Protein AF-A0A519K2P8-F1 (afdb_monomer_lite)

Secondary structure (DSSP, 8-state):
-----------------PPPP----------PPP-------PPPP---BTTB---S----GGGS------S-------TT-----SS---SS---S--EEEEEE-SS-HHHHHHHHHHSS---SEEE-SSSSS--EE-S-TTSPPS-S-S-EETTEE-GGGTEEEEEE----EEE-TTS-EEEPPPPHHHHHHHHHHHHHHHHHTT--GGGEEE--

Radius of gyration: 27.42 Å; chains: 1; bounding box: 59×67×71 Å

Sequence (216 aa):
MRNSLYLTTLGILIISCGPQQKSVKSKTTSVSPVPKTVVQVKKPEIKQADGEYYKVNIADIAKNDNTVSYGSIVSANPAGFKVVKTYFPSIGQNFRQRYVILHYTVLDDEKSISTLTQQSVSAHYLVNTLSDKEIYQLVDENKRSYHAGVSNWRKDQNLNDTSIGIEIVNMGYTVDSTGYRVFTPYPEDQIKKVAALVKDLVTRYNIQPT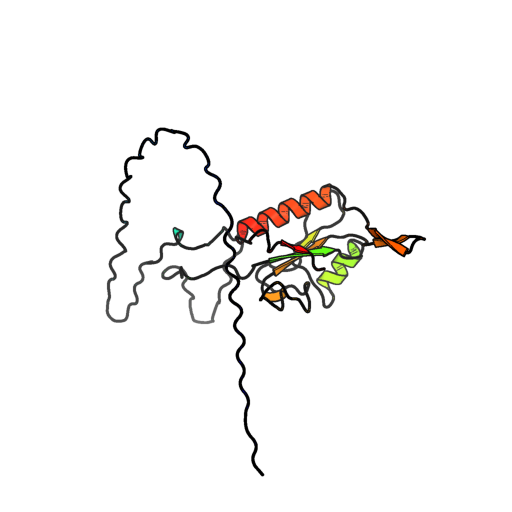NVLAHS

Foldseek 3Di:
DDDDDDDDDDDDDDDDDDDDDDDDDDDDDDDDDDDDPDPPPPQDDADDDPPDGGQAARDDCVLAPAFDDPDDPDDDDDPPDDDDDRHYDDSPDADLAQAEEEAEQLDAPVCSVCPQQPHDFHAQWEQHQDLDLDIDGRDDPCDFGHHLPFDDDDPDTPCSRHHHYYYYYANAFDADPVRDTDGDDRDPSSVVSVVVVVVCVCNRRVHDPVRHYYSD

Structure (mmCIF, N/CA/C/O backbone):
data_AF-A0A519K2P8-F1
#
_entry.id   AF-A0A519K2P8-F1
#
loop_
_atom_site.group_PDB
_atom_site.id
_atom_site.type_symbol
_atom_site.label_atom_id
_atom_site.label_alt_id
_atom_site.label_comp_id
_atom_site.label_asym_id
_atom_site.label_entity_id
_atom_site.label_seq_id
_atom_site.pdbx_PDB_ins_code
_atom_site.Cartn_x
_atom_site.Cartn_y
_atom_site.Cartn_z
_atom_site.occupancy
_atom_site.B_iso_or_equiv
_atom_site.auth_seq_id
_atom_site.auth_comp_id
_atom_site.auth_asym_id
_atom_site.auth_atom_id
_atom_site.pdbx_PDB_model_num
ATOM 1 N N . MET A 1 1 ? -35.830 -49.298 -13.360 1.00 41.72 1 MET A N 1
ATOM 2 C CA . MET A 1 1 ? -35.108 -50.553 -13.057 1.00 41.72 1 MET A CA 1
ATOM 3 C C . MET A 1 1 ? -33.969 -50.213 -12.103 1.00 41.72 1 MET A C 1
ATOM 5 O O . MET A 1 1 ? -33.282 -49.231 -12.339 1.00 41.72 1 MET A O 1
ATOM 9 N N . ARG A 1 2 ? -33.883 -50.935 -10.978 1.00 47.53 2 ARG A N 1
ATOM 10 C CA . ARG A 1 2 ? -32.884 -50.793 -9.898 1.00 47.53 2 ARG A CA 1
ATOM 11 C C . ARG A 1 2 ? -31.471 -51.130 -10.389 1.00 47.53 2 ARG A C 1
ATOM 13 O O . ARG A 1 2 ? -31.347 -52.034 -11.206 1.00 47.53 2 ARG A O 1
ATOM 20 N N . ASN A 1 3 ? -30.457 -50.469 -9.821 1.00 40.00 3 ASN A N 1
ATOM 21 C CA . ASN A 1 3 ? -29.259 -51.073 -9.195 1.00 40.00 3 ASN A CA 1
ATOM 22 C C . ASN A 1 3 ? -28.335 -49.938 -8.708 1.00 40.00 3 ASN A C 1
ATOM 24 O O . ASN A 1 3 ? -27.921 -49.105 -9.501 1.00 40.00 3 ASN A O 1
ATOM 28 N N . SER A 1 4 ? -28.259 -49.676 -7.401 1.00 47.03 4 SER A N 1
ATOM 29 C CA . SER A 1 4 ? -27.445 -50.324 -6.347 1.00 47.03 4 SER A CA 1
ATOM 30 C C . SER A 1 4 ? -26.021 -49.770 -6.238 1.00 47.03 4 SER A C 1
ATOM 32 O O . SER A 1 4 ? -25.226 -49.855 -7.166 1.00 47.03 4 SER A O 1
ATOM 34 N N . LEU A 1 5 ? -25.751 -49.218 -5.050 1.00 43.53 5 LEU A N 1
ATOM 35 C CA . LEU A 1 5 ? -24.484 -48.687 -4.557 1.00 43.53 5 LEU A CA 1
ATOM 36 C C . LEU A 1 5 ? -23.372 -49.744 -4.502 1.00 43.53 5 LEU A C 1
ATOM 38 O O . LEU A 1 5 ? -23.643 -50.895 -4.168 1.00 43.53 5 LEU A O 1
ATOM 42 N N . TYR A 1 6 ? -22.123 -49.288 -4.626 1.00 42.03 6 TYR A N 1
ATOM 43 C CA . TYR A 1 6 ? -20.988 -49.869 -3.907 1.00 42.03 6 TYR A CA 1
ATOM 44 C C . TYR A 1 6 ? -20.162 -48.755 -3.248 1.00 42.03 6 TYR A C 1
ATOM 46 O O . TYR A 1 6 ? -19.556 -47.926 -3.922 1.00 42.03 6 TYR A O 1
ATOM 54 N N . LEU A 1 7 ? -20.167 -48.746 -1.911 1.00 45.47 7 LEU A N 1
ATOM 55 C CA . LEU A 1 7 ? -19.119 -48.143 -1.091 1.00 45.47 7 LEU A CA 1
ATOM 56 C C . LEU A 1 7 ? -17.922 -49.098 -1.067 1.00 45.47 7 LEU A C 1
ATOM 58 O O . LEU A 1 7 ? -18.093 -50.269 -0.736 1.00 45.47 7 LEU A O 1
ATOM 62 N N . THR A 1 8 ? -16.714 -48.575 -1.266 1.00 50.34 8 THR A N 1
ATOM 63 C CA . THR A 1 8 ? -15.493 -49.182 -0.720 1.00 50.34 8 THR A CA 1
ATOM 64 C C . THR A 1 8 ? -14.589 -48.085 -0.174 1.00 50.34 8 THR A C 1
ATOM 66 O O . THR A 1 8 ? -13.935 -47.356 -0.915 1.00 50.34 8 THR A O 1
ATOM 69 N N . THR A 1 9 ? -14.581 -47.960 1.149 1.00 46.25 9 THR A N 1
ATOM 70 C CA . THR A 1 9 ? -13.590 -47.229 1.937 1.00 46.25 9 THR A CA 1
ATOM 71 C C . THR A 1 9 ? -12.269 -47.996 1.924 1.00 46.25 9 THR A C 1
ATOM 73 O O . THR A 1 9 ? -12.248 -49.155 2.336 1.00 46.25 9 THR A O 1
ATOM 76 N N . LEU A 1 10 ? -11.168 -47.362 1.518 1.00 41.16 10 LEU A N 1
ATOM 77 C CA . LEU A 1 10 ? -9.822 -47.905 1.712 1.00 41.16 10 LEU A CA 1
ATOM 78 C C . LEU A 1 10 ? -9.021 -46.931 2.581 1.00 41.16 10 LEU A C 1
ATOM 80 O O . LEU A 1 10 ? -8.508 -45.922 2.107 1.00 41.16 10 LEU A O 1
ATOM 84 N N . GLY A 1 11 ? -8.981 -47.215 3.883 1.00 39.53 11 GLY A N 1
ATOM 85 C CA . GLY A 1 11 ? -8.085 -46.554 4.823 1.00 39.53 11 GLY A CA 1
ATOM 86 C C . GLY A 1 11 ? -6.699 -47.184 4.743 1.00 39.53 11 GLY A C 1
ATOM 87 O O . GLY A 1 11 ? -6.569 -48.400 4.861 1.00 39.53 11 GLY A O 1
ATOM 88 N N . ILE A 1 12 ? -5.668 -46.362 4.564 1.00 52.06 12 ILE A N 1
ATOM 89 C CA . ILE A 1 12 ? -4.271 -46.778 4.701 1.00 52.06 12 ILE A CA 1
ATOM 90 C C . ILE A 1 12 ? -3.685 -45.996 5.878 1.00 52.06 12 ILE A C 1
ATOM 92 O O . ILE A 1 12 ? -3.408 -44.802 5.779 1.00 52.06 12 ILE A O 1
ATOM 96 N N . LEU A 1 13 ? -3.537 -46.684 7.012 1.00 42.00 13 LEU A N 1
ATOM 97 C CA . LEU A 1 13 ? -2.695 -46.261 8.129 1.00 42.00 13 LEU A CA 1
ATOM 98 C C . LEU A 1 13 ? -1.244 -46.596 7.768 1.00 42.00 13 LEU A C 1
ATOM 100 O O . LEU A 1 13 ? -0.919 -47.766 7.580 1.00 42.00 13 LEU A O 1
ATOM 104 N N . ILE A 1 14 ? -0.366 -45.595 7.718 1.00 50.56 14 ILE A N 1
ATOM 105 C CA . ILE A 1 14 ? 1.082 -45.816 7.645 1.00 50.56 14 ILE A CA 1
ATOM 106 C C . ILE A 1 14 ? 1.660 -45.472 9.017 1.00 50.56 14 ILE A C 1
ATOM 108 O O . ILE A 1 14 ? 1.800 -44.306 9.381 1.00 50.56 14 ILE A O 1
ATOM 112 N N . ILE A 1 15 ? 1.954 -46.511 9.797 1.00 45.44 15 ILE A N 1
ATOM 113 C CA . ILE A 1 15 ? 2.700 -46.424 11.053 1.00 45.44 15 ILE A CA 1
ATOM 114 C C . ILE A 1 15 ? 4.183 -46.487 10.682 1.00 45.44 15 ILE A C 1
ATOM 116 O O . ILE A 1 15 ? 4.668 -47.528 10.247 1.00 45.44 15 ILE A O 1
ATOM 120 N N . SER A 1 16 ? 4.900 -45.375 10.841 1.00 46.00 16 SER A N 1
ATOM 121 C CA . SER A 1 16 ? 6.357 -45.328 10.688 1.00 46.00 16 SER A CA 1
ATOM 122 C C . SER A 1 16 ? 7.012 -45.184 12.060 1.00 46.00 16 SER A C 1
ATOM 124 O O . SER A 1 16 ? 7.038 -44.098 12.639 1.00 46.00 16 SER A O 1
ATOM 126 N N . CYS A 1 17 ? 7.548 -46.291 12.577 1.00 40.38 17 CYS A N 1
ATOM 127 C CA . CYS A 1 17 ? 8.439 -46.318 13.734 1.00 40.38 17 CYS A CA 1
ATOM 128 C C . CYS A 1 17 ? 9.876 -45.996 13.290 1.00 40.38 17 CYS A C 1
ATOM 130 O O . CYS A 1 17 ? 10.486 -46.774 12.562 1.00 40.38 17 CYS A O 1
ATOM 132 N N . GLY A 1 18 ? 10.423 -44.867 13.748 1.00 43.41 18 GLY A N 1
ATOM 133 C CA . GLY A 1 18 ? 11.849 -44.537 13.647 1.00 43.41 18 GLY A CA 1
ATOM 134 C C . GLY A 1 18 ? 12.568 -44.744 14.993 1.00 43.41 18 GLY A C 1
ATOM 135 O O . GLY A 1 18 ? 11.971 -44.472 16.037 1.00 43.41 18 GLY A O 1
ATOM 136 N N . PRO A 1 19 ? 13.825 -45.228 15.014 1.00 42.41 19 PRO A N 1
ATOM 137 C CA . PRO A 1 19 ? 14.552 -45.529 16.247 1.00 42.41 19 PRO A CA 1
ATOM 138 C C . PRO A 1 19 ? 15.027 -44.265 16.985 1.00 42.41 19 PRO A C 1
ATOM 140 O O . PRO A 1 19 ? 15.622 -43.361 16.401 1.00 42.41 19 PRO A O 1
ATOM 143 N N . GLN A 1 20 ? 14.797 -44.229 18.302 1.00 41.97 20 GLN A N 1
ATOM 144 C CA . GLN A 1 20 ? 15.249 -43.170 19.209 1.00 41.97 20 GLN A CA 1
ATOM 145 C C . GLN A 1 20 ? 16.758 -43.278 19.484 1.00 41.97 20 GLN A C 1
ATOM 147 O O . GLN A 1 20 ? 17.219 -44.236 20.107 1.00 41.97 20 GLN A O 1
ATOM 152 N N . GLN A 1 21 ? 17.530 -42.263 19.089 1.00 40.38 21 GLN A N 1
ATOM 153 C CA . GLN A 1 21 ? 18.898 -42.076 19.573 1.00 40.38 21 GLN A CA 1
ATOM 154 C C . GLN A 1 21 ? 18.883 -41.446 20.973 1.00 40.38 21 GLN A C 1
ATOM 156 O O . GLN A 1 21 ? 18.273 -40.404 21.210 1.00 40.38 21 GLN A O 1
ATOM 161 N N . LYS A 1 22 ? 19.576 -42.098 21.912 1.00 34.22 22 LYS A N 1
ATOM 162 C CA . LYS A 1 22 ? 19.850 -41.589 23.260 1.00 34.22 22 LYS A CA 1
ATOM 163 C C . LYS A 1 22 ? 20.828 -40.415 23.173 1.00 34.22 22 LYS A C 1
ATOM 165 O O . LYS A 1 22 ? 21.995 -40.624 22.856 1.00 34.22 22 LYS A O 1
ATOM 170 N N . SER A 1 23 ? 20.386 -39.211 23.529 1.00 32.84 23 SER A N 1
ATOM 171 C CA . SER A 1 23 ? 21.276 -38.084 23.820 1.00 32.84 23 SER A CA 1
ATOM 172 C C . SER A 1 23 ? 21.470 -37.920 25.330 1.00 32.84 23 SER A C 1
ATOM 174 O O . SER A 1 23 ? 20.525 -37.944 26.120 1.00 32.84 23 SER A O 1
ATOM 176 N N . VAL A 1 24 ? 22.736 -37.781 25.704 1.00 32.59 24 VAL A N 1
ATOM 177 C CA . VAL A 1 24 ? 23.311 -37.700 27.049 1.00 32.59 24 VAL A CA 1
ATOM 178 C C . VAL A 1 24 ? 22.718 -36.548 27.877 1.00 32.59 24 VAL A C 1
ATOM 180 O O . VAL A 1 24 ? 22.591 -35.423 27.399 1.00 32.59 24 VAL A O 1
ATOM 183 N N . LYS A 1 25 ? 22.388 -36.821 29.149 1.00 30.14 25 LYS A N 1
ATOM 184 C CA . LYS A 1 25 ? 21.972 -35.811 30.136 1.00 30.14 25 LYS A CA 1
ATOM 185 C C . LYS A 1 25 ? 23.171 -34.952 30.556 1.00 30.14 25 LYS A C 1
ATOM 187 O O . LYS A 1 25 ? 24.030 -35.416 31.301 1.00 30.14 25 LYS A O 1
ATOM 192 N N . SER A 1 26 ? 23.178 -33.691 30.138 1.00 31.77 26 SER A N 1
ATOM 193 C CA . SER A 1 26 ? 23.951 -32.621 30.774 1.00 31.77 26 SER A CA 1
ATOM 194 C C . SER A 1 26 ? 23.262 -32.223 32.088 1.00 31.77 26 SER A C 1
ATOM 196 O O . SER A 1 26 ? 22.086 -31.856 32.091 1.00 31.77 26 SER A O 1
ATOM 198 N N . LYS A 1 27 ? 23.969 -32.338 33.220 1.00 33.25 27 LYS A N 1
ATOM 199 C CA . LYS A 1 27 ? 23.549 -31.755 34.501 1.00 33.25 27 LYS A CA 1
ATOM 200 C C . LYS A 1 27 ? 23.842 -30.257 34.452 1.00 33.25 27 LYS A C 1
ATOM 202 O O . LYS A 1 27 ? 24.991 -29.853 34.593 1.00 33.25 27 LYS A O 1
ATOM 207 N N . THR A 1 28 ? 22.802 -29.445 34.318 1.00 28.09 28 THR A N 1
ATOM 208 C CA . THR A 1 28 ? 22.863 -28.015 34.633 1.00 28.09 28 THR A CA 1
ATOM 209 C C . THR A 1 28 ? 21.942 -27.762 35.817 1.00 28.09 28 THR A C 1
ATOM 211 O O . THR A 1 28 ? 20.756 -28.079 35.783 1.00 28.09 28 THR A O 1
ATOM 214 N N . THR A 1 29 ? 22.524 -27.263 36.900 1.00 29.20 29 THR A N 1
ATOM 215 C CA . THR A 1 29 ? 21.868 -26.954 38.168 1.00 29.20 29 THR A CA 1
ATOM 216 C C . THR A 1 29 ? 20.820 -25.861 37.948 1.00 29.20 29 THR A C 1
ATOM 218 O O . THR A 1 29 ? 21.164 -24.711 37.689 1.00 29.20 29 THR A O 1
ATOM 221 N N . SER A 1 30 ? 19.535 -26.211 38.021 1.00 29.88 30 SER A N 1
ATOM 222 C CA . SER A 1 30 ? 18.434 -25.250 37.975 1.00 29.88 30 SER A CA 1
ATOM 223 C C . SER A 1 30 ? 18.267 -24.593 39.345 1.00 29.88 30 SER A C 1
ATOM 225 O O . SER A 1 30 ? 17.810 -25.235 40.291 1.00 29.88 30 SER A O 1
ATOM 227 N N . VAL A 1 31 ? 18.624 -23.316 39.458 1.00 38.16 31 VAL A N 1
ATOM 228 C CA . VAL A 1 31 ? 18.192 -22.471 40.577 1.00 38.16 31 VAL A CA 1
ATOM 229 C C . VAL A 1 31 ? 16.758 -22.030 40.280 1.00 38.16 31 VAL A C 1
ATOM 231 O O . VAL A 1 31 ? 16.512 -21.331 39.299 1.00 38.16 31 VAL A O 1
ATOM 234 N N . SER A 1 32 ? 15.804 -22.480 41.094 1.00 36.12 32 SER A N 1
ATOM 235 C CA . SER A 1 32 ? 14.393 -22.092 40.989 1.00 36.12 32 SER A CA 1
ATOM 236 C C . SER A 1 32 ? 14.216 -20.585 41.231 1.00 36.12 32 SER A C 1
ATOM 238 O O . SER A 1 32 ? 14.691 -20.091 42.257 1.00 36.12 32 SER A O 1
ATOM 240 N N . PRO A 1 33 ? 13.504 -19.836 40.369 1.00 43.91 33 PRO A N 1
ATOM 241 C CA . PRO A 1 33 ? 13.121 -18.465 40.679 1.00 43.91 33 PRO A CA 1
ATOM 242 C C . PRO A 1 33 ? 12.020 -18.451 41.745 1.00 43.91 33 PRO A C 1
ATOM 244 O O . PRO A 1 33 ? 11.020 -19.160 41.633 1.00 43.91 33 PRO A O 1
ATOM 247 N N . VAL A 1 34 ? 12.194 -17.612 42.765 1.00 42.16 34 VAL A N 1
ATOM 248 C CA . VAL A 1 34 ? 11.167 -17.290 43.765 1.00 42.16 34 VAL A CA 1
ATOM 249 C C . VAL A 1 34 ? 9.911 -16.751 43.054 1.00 42.16 34 VAL A C 1
ATOM 251 O O . VAL A 1 34 ? 10.045 -15.852 42.216 1.00 42.16 34 VAL A O 1
ATOM 254 N N . PRO A 1 35 ? 8.692 -17.238 43.363 1.00 42.12 35 PRO A N 1
ATOM 255 C CA . PRO A 1 35 ? 7.469 -16.701 42.778 1.00 42.12 35 PRO A CA 1
ATOM 256 C C . PRO A 1 35 ? 7.285 -15.236 43.188 1.00 42.12 35 PRO A C 1
ATOM 258 O O . PRO A 1 35 ? 7.086 -14.931 44.363 1.00 42.12 35 PRO A O 1
ATOM 261 N N . LYS A 1 36 ? 7.331 -14.312 42.222 1.00 40.47 36 LYS A N 1
ATOM 262 C CA . LYS A 1 36 ? 6.849 -12.944 42.437 1.00 40.47 36 LYS A CA 1
ATOM 263 C C . LYS A 1 36 ? 5.331 -12.999 42.567 1.00 40.47 36 LYS A C 1
ATOM 265 O O . LYS A 1 36 ? 4.647 -13.435 41.643 1.00 40.47 36 LYS A O 1
ATOM 270 N N . THR A 1 37 ? 4.817 -12.555 43.707 1.00 35.94 37 THR A N 1
ATOM 271 C CA . THR A 1 37 ? 3.386 -12.390 43.960 1.00 35.94 37 THR A CA 1
ATOM 272 C C . THR A 1 37 ? 2.792 -11.485 42.884 1.00 35.94 37 THR A C 1
ATOM 274 O O . THR A 1 37 ? 3.070 -10.287 42.840 1.00 35.94 37 THR A O 1
ATOM 277 N N . VAL A 1 38 ? 1.995 -12.059 41.983 1.00 44.22 38 VAL A N 1
ATOM 278 C CA . VAL A 1 38 ? 1.184 -11.291 41.039 1.00 44.22 38 VAL A CA 1
ATOM 279 C C . VAL A 1 38 ? 0.117 -10.590 41.869 1.00 44.22 38 VAL A C 1
ATOM 281 O O . VAL A 1 38 ? -0.809 -11.231 42.364 1.00 44.22 38 VAL A O 1
ATOM 284 N N . VAL A 1 39 ? 0.266 -9.281 42.069 1.00 45.75 39 VAL A N 1
ATOM 285 C CA . VAL A 1 39 ? -0.789 -8.454 42.656 1.00 45.75 39 VAL A CA 1
ATOM 286 C C . VAL A 1 39 ? -1.986 -8.547 41.715 1.00 45.75 39 VAL A C 1
ATOM 288 O O . VAL A 1 39 ? -1.964 -8.004 40.611 1.00 45.75 39 VAL A O 1
ATOM 291 N N . GLN A 1 40 ? -3.016 -9.289 42.122 1.00 44.44 40 GLN A N 1
ATOM 292 C CA . GLN A 1 40 ? -4.287 -9.308 41.414 1.00 44.44 40 GLN A CA 1
ATOM 293 C C . GLN A 1 40 ? -4.885 -7.903 41.497 1.00 44.44 40 GLN A C 1
ATOM 295 O O . GLN A 1 40 ? -5.413 -7.498 42.531 1.00 44.44 40 GLN A O 1
ATOM 300 N N . VAL A 1 41 ? -4.779 -7.142 40.408 1.00 55.66 41 VAL A N 1
ATOM 301 C CA . VAL A 1 41 ? -5.479 -5.865 40.270 1.00 55.66 41 VAL A CA 1
ATOM 302 C C . VAL A 1 41 ? -6.975 -6.171 40.315 1.00 55.66 41 VAL A C 1
ATOM 304 O O . VAL A 1 41 ? -7.525 -6.792 39.404 1.00 55.66 41 VAL A O 1
ATOM 307 N N . LYS A 1 42 ? -7.623 -5.797 41.421 1.00 56.56 42 LYS A N 1
ATOM 308 C CA . LYS A 1 42 ? -9.054 -6.015 41.641 1.00 56.56 42 LYS A CA 1
ATOM 309 C C . LYS A 1 42 ? -9.830 -5.277 40.546 1.00 56.56 42 LYS A C 1
ATOM 311 O O . LYS A 1 42 ? -9.702 -4.061 40.410 1.00 56.56 42 LYS A O 1
ATOM 316 N N . LYS A 1 43 ? -10.612 -6.020 39.755 1.00 54.41 43 LYS A N 1
ATOM 317 C CA . LYS A 1 43 ? -11.489 -5.467 38.711 1.00 54.41 43 LYS A CA 1
ATOM 318 C C . LYS A 1 43 ? -12.399 -4.391 39.337 1.00 54.41 43 LYS A C 1
ATOM 320 O O . LYS A 1 43 ? -12.927 -4.656 40.421 1.00 54.41 43 LYS A O 1
ATOM 325 N N . PRO A 1 44 ? -12.580 -3.212 38.706 1.00 60.47 44 PRO A N 1
ATOM 326 C CA . PRO A 1 44 ? -13.410 -2.148 39.263 1.00 60.47 44 PRO A CA 1
ATOM 327 C C . PRO A 1 44 ? -14.814 -2.655 39.589 1.00 60.47 44 PRO A C 1
ATOM 329 O O . PRO A 1 44 ? -15.403 -3.408 38.811 1.00 60.47 44 PRO A O 1
ATOM 332 N N . GLU A 1 45 ? -15.333 -2.252 40.746 1.00 62.22 45 GLU A N 1
ATOM 333 C CA . GLU A 1 45 ? -16.666 -2.640 41.188 1.00 62.22 45 GLU A CA 1
ATOM 334 C C . GLU A 1 45 ? -17.733 -1.983 40.307 1.00 62.22 45 GLU A C 1
ATOM 336 O O . GLU A 1 45 ? -17.701 -0.790 39.999 1.00 62.22 45 GLU A O 1
ATOM 341 N N . ILE A 1 46 ? -18.662 -2.814 39.862 1.00 58.12 46 ILE A N 1
ATOM 342 C CA . ILE A 1 46 ? -19.649 -2.522 38.838 1.00 58.12 46 ILE A CA 1
ATOM 343 C C . ILE A 1 46 ? -20.900 -1.956 39.539 1.00 58.12 46 ILE A C 1
ATOM 345 O O . ILE A 1 46 ? -21.692 -2.709 40.096 1.00 58.12 46 ILE A O 1
ATOM 349 N N . LYS A 1 47 ? -21.068 -0.624 39.566 1.00 59.50 47 LYS A N 1
ATOM 350 C CA . LYS A 1 47 ? -22.248 0.028 40.172 1.00 59.50 47 LYS A CA 1
ATOM 351 C C . LYS A 1 47 ? -23.392 0.123 39.159 1.00 59.50 47 LYS A C 1
ATOM 353 O O . LYS A 1 47 ? -23.315 0.936 38.244 1.00 59.50 47 LYS A O 1
ATOM 358 N N . GLN A 1 48 ? -24.425 -0.707 39.311 1.00 53.81 48 GLN A N 1
ATOM 359 C CA . GLN A 1 48 ? -25.687 -0.557 38.576 1.00 53.81 48 GLN A CA 1
ATOM 360 C C . GLN A 1 48 ? -26.506 0.541 39.257 1.00 53.81 48 GLN A C 1
ATOM 362 O O . GLN A 1 48 ? -26.839 0.405 40.430 1.00 53.81 48 GLN A O 1
ATOM 367 N N . ALA A 1 49 ? -26.807 1.623 38.549 1.00 54.03 49 ALA A N 1
ATOM 368 C CA . ALA A 1 49 ? -27.828 2.584 38.954 1.00 54.03 49 ALA A CA 1
ATOM 369 C C . ALA A 1 49 ? -28.822 2.716 37.798 1.00 54.03 49 ALA A C 1
ATOM 371 O O . ALA A 1 49 ? -28.421 2.618 36.640 1.00 54.03 49 ALA A O 1
ATOM 372 N N . ASP A 1 50 ? -30.103 2.867 38.117 1.00 52.03 50 ASP A N 1
ATOM 373 C CA . ASP A 1 50 ? -31.251 2.775 37.208 1.00 52.03 50 ASP A CA 1
ATOM 374 C C . ASP A 1 50 ? -31.015 3.413 35.826 1.00 52.03 50 ASP A C 1
ATOM 376 O O . ASP A 1 50 ? -30.962 4.631 35.673 1.00 52.03 50 ASP A O 1
ATOM 380 N N . GLY A 1 51 ? -30.846 2.573 34.799 1.00 54.97 51 GLY A N 1
ATOM 381 C CA . GLY A 1 51 ? -30.654 3.007 33.408 1.00 54.97 51 GLY A CA 1
ATOM 382 C C . GLY A 1 51 ? -29.266 3.570 33.063 1.00 54.97 51 GLY A C 1
ATOM 383 O O . GLY A 1 51 ? -28.991 3.823 31.888 1.00 54.97 51 GLY A O 1
ATOM 384 N N . GLU A 1 52 ? -28.362 3.719 34.033 1.00 56.31 52 GLU A N 1
ATOM 385 C CA . GLU A 1 52 ? -26.966 4.084 33.802 1.00 56.31 52 GLU A CA 1
ATOM 386 C C . GLU A 1 52 ? -26.113 2.825 33.575 1.00 56.31 52 GLU A C 1
ATOM 388 O O . GLU A 1 52 ? -25.768 2.088 34.500 1.00 56.31 52 GLU A O 1
ATOM 393 N N . TYR A 1 53 ? -25.718 2.581 32.323 1.00 57.62 53 TYR A N 1
ATOM 394 C CA . TYR A 1 53 ? -24.625 1.653 32.025 1.00 57.62 53 TYR A CA 1
ATOM 395 C C . TYR A 1 53 ? -23.332 2.119 32.721 1.00 57.62 53 TYR A C 1
ATOM 397 O O . TYR A 1 53 ? -23.092 3.318 32.868 1.00 57.62 53 TYR A O 1
ATOM 405 N N . TYR A 1 54 ? -22.468 1.181 33.119 1.00 59.78 54 TYR A N 1
ATOM 406 C CA . TYR A 1 54 ? -21.260 1.468 33.904 1.00 59.78 54 TYR A CA 1
ATOM 407 C C . TYR A 1 54 ? -20.330 2.481 33.226 1.00 59.78 54 TYR A C 1
ATOM 409 O O . TYR A 1 54 ? -19.565 2.122 32.351 1.00 59.78 54 TYR A O 1
ATOM 417 N N . LYS A 1 55 ? -20.267 3.738 33.666 1.00 60.59 55 LYS A N 1
ATOM 418 C CA . LYS A 1 55 ? -19.311 4.723 33.103 1.00 60.59 55 LYS A CA 1
ATOM 419 C C . LYS A 1 55 ? -17.857 4.511 33.566 1.00 60.59 55 LYS A C 1
ATOM 421 O O . LYS A 1 55 ? -17.006 5.373 33.367 1.00 60.59 55 LYS A O 1
ATOM 426 N N . VAL A 1 56 ? -17.559 3.383 34.208 1.00 64.56 56 VAL A N 1
ATOM 427 C CA . VAL A 1 56 ? -16.204 3.012 34.628 1.00 64.56 56 VAL A CA 1
ATOM 428 C C . VAL A 1 56 ? -15.583 2.165 33.527 1.00 64.56 56 VAL A C 1
ATOM 430 O O . VAL A 1 56 ? -16.171 1.166 33.117 1.00 64.56 56 VAL A O 1
ATOM 433 N N . ASN A 1 57 ? -14.388 2.542 33.068 1.00 63.72 57 ASN A N 1
ATOM 434 C CA . ASN A 1 57 ? -13.654 1.718 32.120 1.00 63.72 57 ASN A CA 1
ATOM 435 C C . ASN A 1 57 ? -13.210 0.413 32.793 1.00 63.72 57 ASN A C 1
ATOM 437 O O . ASN A 1 57 ? -12.321 0.403 33.641 1.00 63.72 57 ASN A O 1
ATOM 441 N N . ILE A 1 58 ? -13.879 -0.682 32.434 1.00 68.31 58 ILE A N 1
ATOM 442 C CA . ILE A 1 58 ? -13.598 -2.034 32.935 1.00 68.31 58 ILE A CA 1
ATOM 443 C C . ILE A 1 58 ? -12.653 -2.822 32.019 1.00 68.31 58 ILE A C 1
ATOM 445 O O . ILE A 1 58 ? -12.349 -3.981 32.313 1.00 68.31 58 ILE A O 1
ATOM 449 N N . ALA A 1 59 ? -12.232 -2.231 30.900 1.00 65.38 59 ALA A N 1
ATOM 450 C CA . ALA A 1 59 ? -11.306 -2.837 29.962 1.00 65.38 59 ALA A CA 1
ATOM 451 C C . ALA A 1 59 ? -9.861 -2.516 30.356 1.00 65.38 59 ALA A C 1
ATOM 453 O O . ALA A 1 59 ? -9.512 -1.389 30.704 1.00 65.38 59 ALA A O 1
ATOM 454 N N . ASP A 1 60 ? -9.013 -3.533 30.275 1.00 68.25 60 ASP A N 1
ATOM 455 C CA . ASP A 1 60 ? -7.580 -3.403 30.493 1.00 68.25 60 ASP A CA 1
ATOM 456 C C . ASP A 1 60 ? -6.898 -3.190 29.140 1.00 68.25 60 ASP A C 1
ATOM 458 O O . ASP A 1 60 ? -6.753 -4.129 28.357 1.00 68.25 60 ASP A O 1
ATOM 462 N N . ILE A 1 61 ? -6.516 -1.946 28.845 1.00 62.03 61 ILE A N 1
ATOM 463 C CA . ILE A 1 61 ? -5.927 -1.591 27.548 1.00 62.03 61 ILE A CA 1
ATOM 464 C C . ILE A 1 61 ? -4.567 -2.258 27.317 1.00 62.03 61 ILE A C 1
ATOM 466 O O . ILE A 1 61 ? -4.192 -2.465 26.169 1.00 62.03 61 ILE A O 1
ATOM 470 N N . ALA A 1 62 ? -3.858 -2.652 28.381 1.00 62.97 62 ALA A N 1
ATOM 471 C CA . ALA A 1 62 ? -2.593 -3.374 28.267 1.00 62.97 62 ALA A CA 1
ATOM 472 C C . ALA A 1 62 ? -2.784 -4.826 27.798 1.00 62.97 62 ALA A C 1
ATOM 474 O O . ALA A 1 62 ? -1.827 -5.467 27.376 1.00 62.97 62 ALA A O 1
ATOM 475 N N . LYS A 1 63 ? -4.014 -5.352 27.868 1.00 65.94 63 LYS A N 1
ATOM 476 C CA . LYS A 1 63 ? -4.381 -6.662 27.306 1.00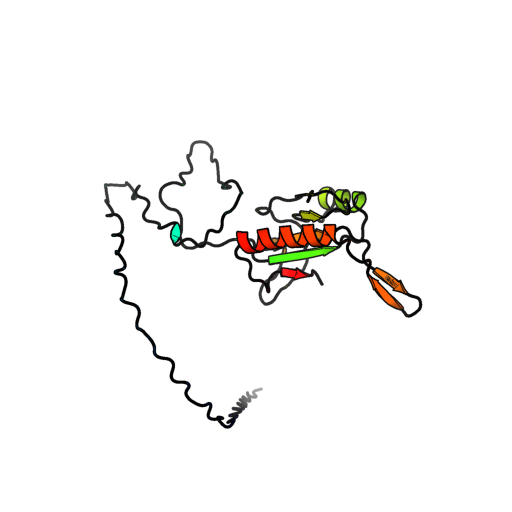 65.94 63 LYS A CA 1
ATOM 477 C C . LYS A 1 63 ? -4.857 -6.584 25.863 1.00 65.94 63 LYS A C 1
ATOM 479 O O . LYS A 1 63 ? -5.203 -7.610 25.285 1.00 65.94 63 LYS A O 1
ATOM 484 N N . ASN A 1 64 ? -4.939 -5.383 25.313 1.00 63.81 64 ASN A N 1
ATOM 485 C CA . ASN A 1 64 ? -5.283 -5.191 23.925 1.00 63.81 64 ASN A CA 1
ATOM 486 C C . ASN A 1 64 ? -4.032 -5.403 23.067 1.00 63.81 64 ASN A C 1
ATOM 488 O O . ASN A 1 64 ? -2.972 -4.885 23.418 1.00 63.81 64 ASN A O 1
ATOM 492 N N . ASP A 1 65 ? -4.145 -6.113 21.944 1.00 58.22 65 ASP A N 1
ATOM 493 C CA . ASP A 1 65 ? -3.050 -6.305 20.973 1.00 58.22 65 ASP A CA 1
ATOM 494 C C . ASP A 1 65 ? -2.831 -5.036 20.122 1.00 58.22 65 ASP A C 1
ATOM 496 O O . ASP A 1 65 ? -2.731 -5.057 18.897 1.00 58.22 65 ASP A O 1
ATOM 500 N N . ASN A 1 66 ? -2.842 -3.880 20.784 1.00 54.38 66 ASN A N 1
ATOM 501 C CA . ASN A 1 66 ? -2.710 -2.585 20.148 1.00 54.38 66 ASN A CA 1
ATOM 502 C C . ASN A 1 66 ? -1.236 -2.200 20.113 1.00 54.38 66 ASN A C 1
ATOM 504 O O . ASN A 1 66 ? -0.711 -1.593 21.048 1.00 54.38 66 ASN A O 1
ATOM 508 N N . THR A 1 67 ? -0.571 -2.499 19.008 1.00 52.03 67 THR A N 1
ATOM 509 C CA . THR A 1 67 ? 0.654 -1.795 18.632 1.00 52.03 67 THR A CA 1
ATOM 510 C C . THR A 1 67 ? 0.345 -0.321 18.328 1.00 52.03 67 THR A C 1
ATOM 512 O O . THR A 1 67 ? -0.799 0.086 18.100 1.00 52.03 67 THR A O 1
ATOM 515 N N . VAL A 1 68 ? 1.374 0.524 18.408 1.00 54.69 68 VAL A N 1
ATOM 516 C CA . VAL A 1 68 ? 1.260 1.986 18.305 1.00 54.69 68 VAL A CA 1
ATOM 517 C C . VAL A 1 68 ? 0.825 2.386 16.894 1.00 54.69 68 VAL A C 1
ATOM 519 O O . VAL A 1 68 ? 1.658 2.517 16.008 1.00 54.69 68 VAL A O 1
ATOM 522 N N . SER A 1 69 ? -0.466 2.627 16.664 1.00 53.06 69 SER A N 1
ATOM 523 C CA . SER A 1 69 ? -0.884 3.342 15.457 1.00 53.06 69 SER A CA 1
ATOM 524 C C . SER A 1 69 ? -0.559 4.824 15.629 1.00 53.06 69 SER A C 1
ATOM 526 O O . SER A 1 69 ? -1.086 5.475 16.529 1.00 53.06 69 SER A O 1
ATOM 528 N N . TYR A 1 70 ? 0.291 5.370 14.759 1.00 51.97 70 TYR A N 1
ATOM 529 C CA . TYR A 1 70 ? 0.542 6.814 14.676 1.00 51.97 70 TYR A CA 1
ATOM 530 C C . TYR A 1 70 ? -0.648 7.587 14.060 1.00 51.97 70 TYR A C 1
ATOM 532 O O . TYR A 1 70 ? -0.583 8.804 13.899 1.00 51.97 70 TYR A O 1
ATOM 540 N N . GLY A 1 71 ? -1.740 6.892 13.708 1.00 52.34 71 GLY A N 1
ATOM 541 C CA . GLY A 1 71 ? -2.923 7.454 13.066 1.00 52.34 71 GLY A CA 1
ATOM 542 C C . GLY A 1 71 ? -3.985 7.977 14.037 1.00 52.34 71 GLY A C 1
ATOM 543 O O . GLY A 1 71 ? -4.153 7.507 15.162 1.00 52.34 71 GLY A O 1
ATOM 544 N N . SER A 1 72 ? -4.766 8.946 13.559 1.00 54.12 72 SER A N 1
ATOM 545 C CA . SER A 1 72 ? -5.965 9.425 14.250 1.00 54.12 72 SER A CA 1
ATOM 546 C C . SER A 1 72 ? -7.029 8.323 14.325 1.00 54.12 72 SER A C 1
ATOM 548 O O . SER A 1 72 ? -7.257 7.606 13.354 1.00 54.12 72 SER A O 1
ATOM 550 N N . ILE A 1 73 ? -7.740 8.211 15.455 1.00 68.88 73 ILE A N 1
ATOM 551 C CA . ILE A 1 73 ? -8.907 7.320 15.572 1.00 68.88 73 ILE A CA 1
ATOM 552 C C . ILE A 1 73 ? -9.988 7.798 14.596 1.00 68.88 73 ILE A C 1
ATOM 554 O O . ILE A 1 73 ? -10.715 8.752 14.901 1.00 68.88 73 ILE A O 1
ATOM 558 N N . VAL A 1 74 ? -10.139 7.101 13.468 1.00 76.75 74 VAL A N 1
ATOM 559 C CA . VAL A 1 74 ? -11.266 7.294 12.548 1.00 76.75 74 VAL A CA 1
ATOM 560 C C . VAL A 1 74 ? -12.552 6.958 13.299 1.00 76.75 74 VAL A C 1
ATOM 562 O O . VAL A 1 74 ? -12.709 5.869 13.849 1.00 76.75 74 VAL A O 1
ATOM 565 N N . SER A 1 75 ? -13.465 7.920 13.396 1.00 84.81 75 SER A N 1
ATOM 566 C CA . SER A 1 75 ? -14.683 7.777 14.189 1.00 84.81 75 SER A CA 1
ATOM 567 C C . SER A 1 75 ? -15.825 8.573 13.586 1.00 84.81 75 SER A C 1
ATOM 569 O O . SER A 1 75 ? -15.604 9.609 12.964 1.00 84.81 75 SER A O 1
ATOM 571 N N . ALA A 1 76 ? -17.045 8.079 13.778 1.00 88.50 76 ALA A N 1
ATOM 572 C CA . ALA A 1 76 ? -18.242 8.748 13.302 1.00 88.50 76 ALA A CA 1
ATOM 573 C C . ALA A 1 76 ? -18.475 10.083 14.032 1.00 88.50 76 ALA A C 1
ATOM 575 O O . ALA A 1 76 ? -18.183 10.216 15.222 1.00 88.50 76 ALA A O 1
ATOM 576 N N . ASN A 1 77 ? -19.063 11.041 13.314 1.00 91.69 77 ASN A N 1
ATOM 577 C CA . ASN A 1 77 ? -19.535 12.316 13.854 1.00 91.69 77 ASN A CA 1
ATOM 578 C C . ASN A 1 77 ? -21.004 12.557 13.442 1.00 91.69 77 ASN A C 1
ATOM 580 O O . ASN A 1 77 ? -21.271 13.387 12.572 1.00 91.69 77 ASN A O 1
ATOM 584 N N . PRO A 1 78 ? -21.954 11.763 13.969 1.00 95.88 78 PRO A N 1
ATOM 585 C CA . PRO A 1 78 ? -23.369 11.903 13.637 1.00 95.88 78 PRO A CA 1
ATOM 586 C C . PRO A 1 78 ? -23.936 13.236 14.144 1.00 95.88 78 PRO A C 1
ATOM 588 O O . PRO A 1 78 ? -23.713 13.626 15.289 1.00 95.88 78 PRO A O 1
ATOM 591 N N . ALA A 1 79 ? -24.718 13.923 13.310 1.00 96.81 79 ALA A N 1
ATOM 592 C CA . ALA A 1 79 ? -25.370 15.170 13.700 1.00 96.81 79 ALA A CA 1
ATOM 593 C C . ALA A 1 79 ? -26.313 14.950 14.897 1.00 96.81 79 ALA A C 1
ATOM 595 O O . ALA A 1 79 ? -27.112 14.018 14.900 1.00 96.81 79 ALA A O 1
ATOM 596 N N . GLY A 1 80 ? -26.215 15.809 15.915 1.00 95.62 80 GLY A N 1
ATOM 597 C CA . GLY A 1 80 ? -27.059 15.743 17.114 1.00 95.62 80 GLY A CA 1
ATOM 598 C C . GLY A 1 80 ? -26.666 14.674 18.142 1.00 95.62 80 GLY A C 1
ATOM 599 O O . GLY A 1 80 ? -27.268 14.632 19.212 1.00 95.62 80 GLY A O 1
ATOM 600 N N . PHE A 1 81 ? -25.644 13.850 17.879 1.00 95.12 81 PHE A N 1
ATOM 601 C CA . PHE A 1 81 ? -25.203 12.797 18.798 1.00 95.12 81 PHE A CA 1
ATOM 602 C C . PHE A 1 81 ? -23.691 12.841 19.030 1.00 95.12 81 PHE A C 1
ATOM 604 O O . PHE A 1 81 ? -22.902 13.118 18.131 1.00 95.12 81 PHE A O 1
ATOM 611 N N . LYS A 1 82 ? -23.263 12.516 20.254 1.00 91.88 82 LYS A N 1
ATOM 612 C CA . LYS A 1 82 ? -21.844 12.444 20.622 1.00 91.88 82 LYS A CA 1
ATOM 613 C C . LYS A 1 82 ? -21.384 10.992 20.685 1.00 91.88 82 LYS A C 1
ATOM 615 O O . LYS A 1 82 ? -21.856 10.230 21.525 1.00 91.88 82 LYS A O 1
ATOM 620 N N . VAL A 1 83 ? -20.398 10.632 19.866 1.00 88.31 83 VAL A N 1
ATOM 621 C CA . VAL A 1 83 ? -19.687 9.353 20.005 1.00 88.31 83 VAL A CA 1
ATOM 622 C C . VAL A 1 83 ? -18.704 9.45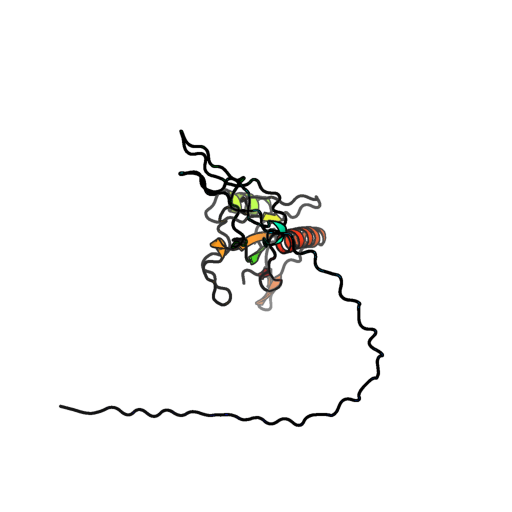2 21.170 1.00 88.31 83 VAL A C 1
ATOM 624 O O . VAL A 1 83 ? -17.804 10.293 21.174 1.00 88.31 83 VAL A O 1
ATOM 627 N N . VAL A 1 84 ? -18.870 8.590 22.173 1.00 85.12 84 VAL A N 1
ATOM 628 C CA . VAL A 1 84 ? -18.012 8.548 23.363 1.00 85.12 84 VAL A CA 1
ATOM 629 C C . VAL A 1 84 ? -17.065 7.353 23.283 1.00 85.12 84 VAL A C 1
ATOM 631 O O . VAL A 1 84 ? -17.493 6.233 23.032 1.00 85.12 84 VAL A O 1
ATOM 634 N N . LYS A 1 85 ? -15.770 7.594 23.511 1.00 78.25 85 LYS A N 1
ATOM 635 C CA . LYS A 1 85 ? -14.690 6.597 23.352 1.00 78.25 85 LYS A CA 1
ATOM 636 C C . LYS A 1 85 ? -14.030 6.187 24.674 1.00 78.25 85 LYS A C 1
ATOM 638 O O . LYS A 1 85 ? -13.083 5.414 24.678 1.00 78.25 85 LYS A O 1
ATOM 643 N N . THR A 1 86 ? -14.487 6.747 25.792 1.00 73.62 86 THR A N 1
ATOM 644 C CA . THR A 1 86 ? -13.759 6.726 27.071 1.00 73.62 86 THR A CA 1
ATOM 645 C C . THR A 1 86 ? -14.072 5.529 27.959 1.00 73.62 86 THR A C 1
ATOM 647 O O . THR A 1 86 ? -13.288 5.225 28.851 1.00 73.62 86 THR A O 1
ATOM 650 N N . TYR A 1 87 ? -15.216 4.873 27.760 1.00 71.56 87 TYR A N 1
ATOM 651 C CA . TYR A 1 87 ? -15.752 3.955 28.768 1.00 71.56 87 TYR A CA 1
ATOM 652 C C . TYR A 1 87 ? -15.560 2.477 28.433 1.00 71.56 87 TYR A C 1
ATOM 654 O O . TYR A 1 87 ? -15.316 1.689 29.335 1.00 71.56 87 TYR A O 1
ATOM 662 N N . PHE A 1 88 ? -15.648 2.077 27.164 1.00 77.12 88 PHE A N 1
ATOM 663 C CA . PHE A 1 88 ? -15.753 0.653 26.818 1.00 77.12 88 PHE A CA 1
ATOM 664 C C . PHE A 1 88 ? -14.916 0.258 25.590 1.00 77.12 88 PHE A C 1
ATOM 666 O O . PHE A 1 88 ? -15.482 -0.173 24.583 1.00 77.12 88 PHE A O 1
ATOM 673 N N . PRO A 1 89 ? -13.579 0.405 25.604 1.00 77.25 89 PRO A N 1
ATOM 674 C CA . PRO A 1 89 ? -12.770 -0.157 24.529 1.00 77.25 89 PRO A CA 1
ATOM 675 C C . PRO A 1 89 ? -12.843 -1.697 24.559 1.00 77.25 89 PRO A C 1
ATOM 677 O O . PRO A 1 89 ? -12.792 -2.309 25.625 1.00 77.25 89 PRO A O 1
ATOM 680 N N . SER A 1 90 ? -12.975 -2.332 23.391 1.00 78.69 90 SER A N 1
ATOM 681 C CA . SER A 1 90 ? -13.015 -3.798 23.281 1.00 78.69 90 SER A CA 1
ATOM 682 C C . SER A 1 90 ? -11.607 -4.394 23.332 1.00 78.69 90 SER A C 1
ATOM 684 O O . SER A 1 90 ? -10.705 -3.899 22.659 1.00 78.69 90 SER A O 1
ATOM 686 N N . ILE A 1 91 ? -11.439 -5.487 24.083 1.00 79.69 91 ILE A N 1
ATOM 687 C CA . ILE A 1 91 ? -10.216 -6.311 24.065 1.00 79.69 91 ILE A CA 1
ATOM 688 C C . ILE A 1 91 ? -10.166 -7.171 22.792 1.00 79.69 91 ILE A C 1
ATOM 690 O O . ILE A 1 91 ? -9.098 -7.438 22.258 1.00 79.69 91 ILE A O 1
ATOM 694 N N . GLY A 1 92 ? -11.324 -7.620 22.300 1.00 82.56 92 GLY A N 1
ATOM 695 C CA . GLY A 1 92 ? -11.411 -8.455 21.105 1.00 82.56 92 GLY A CA 1
ATOM 696 C C . GLY A 1 92 ? -11.262 -7.624 19.837 1.00 82.56 92 GLY A C 1
ATOM 697 O O . GLY A 1 92 ? -12.272 -7.243 19.244 1.00 82.56 92 GLY A O 1
ATOM 698 N N . GLN A 1 93 ? -10.025 -7.328 19.446 1.00 83.94 93 GLN A N 1
ATOM 699 C CA . GLN A 1 93 ? -9.692 -6.649 18.196 1.00 83.94 93 GLN A CA 1
ATOM 700 C C . GLN A 1 93 ? -8.276 -6.998 17.724 1.00 83.94 93 GLN A C 1
ATOM 702 O O . GLN A 1 93 ? -7.469 -7.534 18.477 1.00 83.94 93 GLN A O 1
ATOM 707 N N . ASN A 1 94 ? -8.000 -6.686 16.464 1.00 85.56 94 ASN A N 1
ATOM 708 C CA . ASN A 1 94 ? -6.685 -6.701 15.837 1.00 85.56 94 ASN A CA 1
ATOM 709 C C . ASN A 1 94 ? -6.692 -5.737 14.636 1.00 85.56 94 ASN A C 1
ATOM 711 O O . ASN A 1 94 ? -7.711 -5.104 14.337 1.00 85.56 94 ASN A O 1
ATOM 715 N N . PHE A 1 95 ? -5.563 -5.622 13.938 1.00 90.19 95 PHE A N 1
ATOM 716 C CA . PHE A 1 95 ? -5.463 -4.797 12.736 1.00 90.19 95 PHE A CA 1
ATOM 717 C C . PHE A 1 95 ? -6.074 -5.466 11.507 1.00 90.19 95 PHE A C 1
ATOM 719 O O . PHE A 1 95 ? -6.020 -6.684 11.330 1.00 90.19 95 PHE A O 1
ATOM 726 N N . ARG A 1 96 ? -6.619 -4.635 10.611 1.00 92.75 96 ARG A N 1
ATOM 727 C CA . ARG A 1 96 ? -7.079 -5.080 9.287 1.00 92.75 96 ARG A CA 1
ATOM 728 C C . ARG A 1 96 ? -5.902 -5.408 8.371 1.00 92.75 96 ARG A C 1
ATOM 730 O O . ARG A 1 96 ? -6.005 -6.313 7.548 1.00 92.75 96 ARG A O 1
ATOM 737 N N . GLN A 1 97 ? -4.798 -4.683 8.529 1.00 95.19 97 GLN A N 1
ATOM 738 C CA . GLN A 1 97 ? -3.560 -4.853 7.783 1.00 95.19 97 GLN A CA 1
ATOM 739 C C . GLN A 1 97 ? -2.844 -6.100 8.299 1.00 95.19 97 GLN A C 1
ATOM 741 O O . GLN A 1 97 ? -2.292 -6.125 9.394 1.00 95.19 97 GLN A O 1
ATOM 746 N N . ARG A 1 98 ? -2.903 -7.163 7.503 1.00 96.44 98 ARG A N 1
ATOM 747 C CA . ARG A 1 98 ? -2.347 -8.488 7.795 1.00 96.44 98 ARG A CA 1
ATOM 748 C C . ARG A 1 98 ? -1.149 -8.830 6.917 1.00 96.44 98 ARG A C 1
ATOM 750 O O . ARG A 1 98 ? -0.443 -9.786 7.244 1.00 96.44 98 ARG A O 1
ATOM 757 N N . TYR A 1 99 ? -0.951 -8.094 5.821 1.00 98.62 99 TYR A N 1
ATOM 758 C CA . TYR A 1 99 ? 0.084 -8.334 4.816 1.00 98.62 99 TYR A CA 1
ATOM 759 C C . TYR A 1 99 ? 0.773 -7.040 4.398 1.00 98.62 99 TYR A C 1
ATOM 761 O O . TYR A 1 99 ? 0.154 -5.977 4.351 1.00 98.62 99 TYR A O 1
ATOM 769 N N . VAL A 1 100 ? 2.033 -7.169 4.002 1.00 98.81 100 VAL A N 1
ATOM 770 C CA . VAL A 1 100 ? 2.735 -6.181 3.181 1.00 98.81 100 VAL A CA 1
ATOM 771 C C . VAL A 1 100 ? 3.047 -6.855 1.854 1.00 98.81 100 VAL A C 1
ATOM 773 O O . VAL A 1 100 ? 3.588 -7.958 1.854 1.00 98.81 100 VAL A O 1
ATOM 776 N N . ILE A 1 101 ? 2.699 -6.226 0.734 1.00 98.88 101 ILE A N 1
ATOM 777 C CA . ILE A 1 101 ? 2.977 -6.767 -0.602 1.00 98.88 101 ILE A CA 1
ATOM 778 C C . ILE A 1 101 ? 3.874 -5.786 -1.344 1.00 98.88 101 ILE A C 1
ATOM 780 O O . ILE A 1 101 ? 3.532 -4.608 -1.469 1.00 98.88 101 ILE A O 1
ATOM 784 N N . LEU A 1 102 ? 5.010 -6.289 -1.816 1.00 98.88 102 LEU A N 1
ATOM 785 C CA . LEU A 1 102 ? 6.008 -5.548 -2.573 1.00 98.88 102 LEU A CA 1
ATOM 786 C C . LEU A 1 102 ? 5.783 -5.725 -4.073 1.00 98.88 102 LEU A C 1
ATOM 788 O O . LEU A 1 102 ? 5.602 -6.846 -4.562 1.00 98.88 102 LEU A O 1
ATOM 792 N N . HIS A 1 103 ? 5.841 -4.600 -4.773 1.00 98.81 103 HIS A N 1
ATOM 793 C CA . HIS A 1 103 ? 5.630 -4.463 -6.208 1.00 98.81 103 HIS A CA 1
ATOM 794 C C . HIS A 1 103 ? 6.788 -3.685 -6.824 1.00 98.81 103 HIS A C 1
ATOM 796 O O . HIS A 1 103 ? 7.528 -2.984 -6.126 1.00 98.81 103 HIS A O 1
ATOM 802 N N . TYR A 1 104 ? 6.925 -3.800 -8.139 1.00 98.31 104 TYR A N 1
ATOM 803 C CA . TYR A 1 104 ? 7.770 -2.915 -8.923 1.00 98.31 104 TYR A CA 1
ATOM 804 C C . TYR A 1 104 ? 6.964 -2.308 -10.059 1.00 98.31 104 TYR A C 1
ATOM 806 O O . TYR A 1 104 ? 6.134 -2.983 -10.670 1.00 98.31 104 TYR A O 1
ATOM 814 N N . THR A 1 105 ? 7.244 -1.046 -10.367 1.00 98.50 105 THR A N 1
ATOM 815 C CA . THR A 1 105 ? 6.343 -0.251 -11.207 1.00 98.50 105 THR A CA 1
ATOM 816 C C . THR A 1 105 ? 6.474 -0.537 -12.701 1.00 98.50 105 THR A C 1
ATOM 818 O O . THR A 1 105 ? 5.515 -0.335 -13.439 1.00 98.50 105 THR A O 1
ATOM 821 N N . VAL A 1 106 ? 7.644 -0.993 -13.170 1.00 98.06 106 VAL A N 1
ATOM 822 C CA . VAL A 1 106 ? 8.005 -1.056 -14.608 1.00 98.06 106 VAL A CA 1
ATOM 823 C C . VAL A 1 106 ? 7.969 0.326 -15.274 1.00 98.06 106 VAL A C 1
ATOM 825 O O . VAL A 1 106 ? 7.741 0.460 -16.475 1.00 98.06 106 VAL A O 1
ATOM 828 N N . LEU A 1 107 ? 8.160 1.379 -14.484 1.00 97.88 107 LEU A N 1
ATOM 829 C CA . LEU A 1 107 ? 8.007 2.771 -14.892 1.00 97.88 107 LEU A CA 1
ATOM 830 C C . LEU A 1 107 ? 9.092 3.630 -14.230 1.00 97.88 107 LEU A C 1
ATOM 832 O O . LEU A 1 107 ? 9.658 3.248 -13.208 1.00 97.88 107 LEU A O 1
ATOM 836 N N . ASP A 1 108 ? 9.347 4.807 -14.802 1.00 98.19 108 ASP A N 1
ATOM 837 C CA . ASP A 1 108 ? 10.117 5.876 -14.152 1.00 98.19 108 ASP A CA 1
ATOM 838 C C . ASP A 1 108 ? 9.294 6.561 -13.037 1.00 98.19 108 ASP A C 1
ATOM 840 O O . ASP A 1 108 ? 8.109 6.259 -12.855 1.00 98.19 108 ASP A O 1
ATOM 844 N N . ASP A 1 109 ? 9.904 7.464 -12.262 1.00 98.12 109 ASP A N 1
ATOM 845 C CA . ASP A 1 109 ? 9.237 8.124 -11.130 1.00 98.12 109 ASP A CA 1
ATOM 846 C C . ASP A 1 109 ? 7.982 8.908 -11.550 1.00 98.12 109 ASP A C 1
ATOM 848 O O . ASP A 1 109 ? 6.926 8.759 -10.933 1.00 98.12 109 ASP A O 1
ATOM 852 N N . GLU A 1 110 ? 8.057 9.700 -12.624 1.00 98.00 110 GLU A N 1
ATOM 853 C CA . GLU A 1 110 ? 6.950 10.543 -13.097 1.00 98.00 110 GLU A CA 1
ATOM 854 C C . GLU A 1 110 ? 5.752 9.698 -13.554 1.00 98.00 110 GLU A C 1
ATOM 856 O O . GLU A 1 110 ? 4.600 9.935 -13.158 1.00 98.00 110 GLU A O 1
ATOM 861 N N . LYS A 1 111 ? 6.011 8.654 -14.347 1.00 98.50 111 LYS A N 1
ATOM 862 C CA . LYS A 1 111 ? 4.970 7.724 -14.795 1.00 98.50 111 LYS A CA 1
ATOM 863 C C . LYS A 1 111 ? 4.411 6.895 -13.646 1.00 98.50 111 LYS A C 1
ATOM 865 O O . LYS A 1 111 ? 3.209 6.629 -13.632 1.00 98.50 111 LYS A O 1
ATOM 870 N N . SER A 1 112 ? 5.241 6.509 -12.678 1.00 98.62 112 SER A N 1
ATOM 871 C CA . SER A 1 112 ? 4.787 5.779 -11.489 1.00 98.62 112 SER A CA 1
ATOM 872 C C . SER A 1 112 ? 3.822 6.629 -10.663 1.00 98.62 112 SER A C 1
ATOM 874 O O . SER A 1 112 ? 2.735 6.165 -10.319 1.00 98.62 112 SER A O 1
ATOM 876 N N . ILE A 1 113 ? 4.168 7.897 -10.407 1.00 98.31 113 ILE A N 1
ATOM 877 C CA . ILE A 1 113 ? 3.317 8.839 -9.667 1.00 98.31 113 ILE A CA 1
ATOM 878 C C . ILE A 1 113 ? 1.991 9.049 -10.398 1.00 98.31 113 ILE A C 1
ATOM 880 O O . ILE A 1 113 ? 0.930 8.866 -9.800 1.00 98.31 113 ILE A O 1
ATOM 884 N N . SER A 1 114 ? 2.027 9.406 -11.684 1.00 98.12 114 SER A N 1
ATOM 885 C CA . SER A 1 114 ? 0.802 9.657 -12.458 1.00 98.12 114 SER A CA 1
ATOM 886 C C . SER A 1 114 ? -0.095 8.418 -12.539 1.00 98.12 114 SER A C 1
ATOM 888 O O . SER A 1 114 ? -1.300 8.519 -12.315 1.00 98.12 114 SER A O 1
ATOM 890 N N . THR A 1 115 ? 0.475 7.232 -12.763 1.00 98.44 115 THR A N 1
ATOM 891 C CA . THR A 1 115 ? -0.285 5.974 -12.827 1.00 98.44 115 THR A CA 1
ATOM 892 C C . THR A 1 115 ? -0.955 5.647 -11.495 1.00 98.44 115 THR A C 1
ATOM 894 O O . THR A 1 115 ? -2.159 5.402 -11.463 1.00 98.44 115 THR A O 1
ATOM 897 N N . LEU A 1 116 ? -0.211 5.701 -10.388 1.00 98.62 116 LEU A N 1
ATOM 898 C CA . LEU A 1 116 ? -0.705 5.286 -9.068 1.00 98.62 116 LEU A CA 1
ATOM 899 C C . LEU A 1 116 ? -1.633 6.307 -8.394 1.00 98.62 116 LEU A C 1
ATOM 901 O O . LEU A 1 116 ? -2.219 5.999 -7.355 1.00 98.62 116 LEU A O 1
ATOM 905 N N . THR A 1 117 ? -1.756 7.515 -8.953 1.00 97.69 117 THR A N 1
ATOM 906 C CA . THR A 1 117 ? -2.597 8.589 -8.397 1.00 97.69 117 THR A CA 1
ATOM 907 C C . THR A 1 117 ? -3.764 8.993 -9.294 1.00 97.69 117 THR A C 1
ATOM 909 O O . THR A 1 117 ? -4.768 9.478 -8.775 1.00 97.69 117 THR A O 1
ATOM 912 N N . GLN A 1 118 ? -3.667 8.800 -10.614 1.00 96.75 118 GLN A N 1
ATOM 913 C CA . GLN A 1 118 ? -4.660 9.301 -11.578 1.00 96.75 118 GLN A CA 1
ATOM 914 C C . GLN A 1 118 ? -5.358 8.200 -12.385 1.00 96.75 118 GLN A C 1
ATOM 916 O O . GLN A 1 118 ? -6.287 8.500 -13.133 1.00 96.75 118 GLN A O 1
ATOM 921 N N . GLN A 1 119 ? -4.940 6.938 -12.257 1.00 95.38 119 GLN A N 1
ATOM 922 C CA . GLN A 1 119 ? -5.535 5.815 -12.989 1.00 95.38 119 GLN A CA 1
ATOM 923 C C . GLN A 1 119 ? -6.269 4.840 -12.052 1.00 95.38 119 GLN A C 1
ATOM 925 O O . GLN A 1 119 ? -6.596 5.158 -10.911 1.00 95.38 119 GLN A O 1
ATOM 930 N N . SER A 1 120 ? -6.595 3.644 -12.553 1.00 94.88 120 SER A N 1
ATOM 931 C CA . SER A 1 120 ? -7.413 2.645 -11.852 1.00 94.88 120 SER A CA 1
ATOM 932 C C . SER A 1 120 ? -6.658 1.802 -10.818 1.00 94.88 120 SER A C 1
ATOM 934 O O . SER A 1 120 ? -7.279 0.982 -10.141 1.00 94.88 120 SER A O 1
ATOM 936 N N . VAL A 1 121 ? -5.338 1.957 -10.719 1.00 98.25 121 VAL A N 1
ATOM 937 C CA . VAL A 1 121 ? -4.471 1.221 -9.788 1.00 98.25 121 VAL A CA 1
ATOM 938 C C . VAL A 1 121 ? -3.821 2.186 -8.806 1.00 98.25 121 VAL A C 1
ATOM 940 O O . VAL A 1 121 ? -3.616 3.354 -9.122 1.00 98.25 121 VAL A O 1
ATOM 943 N N . SER A 1 122 ? -3.519 1.713 -7.601 1.00 98.81 122 SER A N 1
ATOM 944 C CA . SER A 1 122 ? -2.901 2.538 -6.561 1.00 98.81 122 SER A CA 1
ATOM 945 C C . SER A 1 122 ? -2.179 1.698 -5.519 1.00 98.81 122 SER A C 1
ATOM 947 O O . SER A 1 122 ? -2.574 0.570 -5.223 1.00 98.81 122 SER A O 1
ATOM 949 N N . ALA A 1 123 ? -1.176 2.288 -4.880 1.00 98.81 123 ALA A N 1
ATOM 950 C CA . ALA A 1 123 ? -0.447 1.703 -3.761 1.00 98.81 123 ALA A CA 1
ATOM 951 C C . ALA A 1 123 ? -0.581 2.580 -2.516 1.00 98.81 123 ALA A C 1
ATOM 953 O O . ALA A 1 123 ? -0.959 3.745 -2.606 1.00 98.81 123 ALA A O 1
ATOM 954 N N . HIS A 1 124 ? -0.274 2.031 -1.345 1.00 98.81 124 HIS A N 1
ATOM 955 C CA . HIS A 1 124 ? -0.219 2.836 -0.127 1.00 98.81 124 HIS A CA 1
ATOM 956 C C . HIS A 1 124 ? 1.044 3.691 -0.118 1.00 98.81 124 HIS A C 1
ATOM 958 O O . HIS A 1 124 ? 0.977 4.880 0.190 1.00 98.81 124 HIS A O 1
ATOM 964 N N . TYR A 1 125 ? 2.164 3.098 -0.535 1.00 98.94 125 TYR A N 1
ATOM 965 C CA . TYR A 1 125 ? 3.461 3.755 -0.600 1.00 98.94 125 TYR A CA 1
ATOM 966 C C . TYR A 1 125 ? 4.110 3.608 -1.974 1.00 98.94 125 TYR A C 1
ATOM 968 O O . TYR A 1 125 ? 3.981 2.563 -2.613 1.00 98.94 125 TYR A O 1
ATOM 976 N N . LEU A 1 126 ? 4.853 4.637 -2.378 1.00 98.88 126 LEU A N 1
ATOM 977 C CA . LEU A 1 126 ? 5.751 4.636 -3.527 1.00 98.88 126 LEU A CA 1
ATOM 978 C C . LEU A 1 126 ? 7.168 5.003 -3.070 1.00 98.88 126 LEU A C 1
ATOM 980 O O . LEU A 1 126 ? 7.384 6.056 -2.462 1.00 98.88 126 LEU A O 1
ATOM 984 N N . VAL A 1 127 ? 8.135 4.140 -3.373 1.00 98.81 127 VAL A N 1
ATOM 985 C CA . VAL A 1 127 ? 9.559 4.375 -3.109 1.00 98.81 127 VAL A CA 1
ATOM 986 C C . VAL A 1 127 ? 10.237 4.851 -4.395 1.00 98.81 127 VAL A C 1
ATOM 988 O O . VAL A 1 127 ? 10.477 4.054 -5.305 1.00 98.81 127 VAL A O 1
ATOM 991 N N . ASN A 1 128 ? 10.540 6.150 -4.445 1.00 98.06 128 ASN A N 1
ATOM 992 C CA . ASN A 1 128 ? 11.178 6.826 -5.581 1.00 98.06 128 ASN A CA 1
ATOM 993 C C . ASN A 1 128 ? 12.651 6.402 -5.789 1.00 98.06 128 ASN A C 1
ATOM 995 O O . ASN A 1 128 ? 13.239 5.725 -4.936 1.00 98.06 128 ASN A O 1
ATOM 999 N N . THR A 1 129 ? 13.248 6.809 -6.913 1.00 97.19 129 THR A N 1
ATOM 1000 C CA . THR A 1 129 ? 14.669 6.551 -7.231 1.00 97.19 129 THR A CA 1
ATOM 1001 C C . THR A 1 129 ? 15.643 7.610 -6.703 1.00 97.19 129 THR A C 1
ATOM 1003 O O . THR A 1 129 ? 16.858 7.428 -6.794 1.00 97.19 129 THR A O 1
ATOM 1006 N N . LEU A 1 130 ? 15.139 8.707 -6.132 1.00 94.75 130 LEU A N 1
ATOM 1007 C CA . LEU A 1 130 ? 15.952 9.822 -5.653 1.00 94.75 130 LEU A CA 1
ATOM 1008 C C . LEU A 1 130 ? 16.762 9.416 -4.412 1.00 94.75 130 LEU A C 1
ATOM 1010 O O . LEU A 1 130 ? 16.250 8.764 -3.496 1.00 94.75 130 LEU A O 1
ATOM 1014 N N . SER A 1 131 ? 18.015 9.874 -4.332 1.00 92.50 131 SER A N 1
ATOM 1015 C CA . SER A 1 131 ? 18.897 9.723 -3.157 1.00 92.50 131 SER A CA 1
ATOM 1016 C C . SER A 1 131 ? 18.530 10.673 -2.004 1.00 92.50 131 SER A C 1
ATOM 1018 O O . SER A 1 131 ? 19.391 11.264 -1.352 1.00 92.50 131 SER A O 1
ATOM 1020 N N . ASP A 1 132 ? 17.235 10.852 -1.764 1.00 94.25 132 ASP A N 1
ATOM 1021 C CA . ASP A 1 132 ? 16.687 11.568 -0.617 1.00 94.25 132 ASP A CA 1
ATOM 1022 C C . ASP A 1 132 ? 16.248 10.582 0.485 1.00 94.25 132 ASP A C 1
ATOM 1024 O O . ASP A 1 132 ? 16.519 9.379 0.439 1.00 94.25 132 ASP A O 1
ATOM 1028 N N . LYS A 1 133 ? 15.565 11.090 1.511 1.00 95.75 133 LYS A N 1
ATOM 1029 C CA . LYS A 1 133 ? 14.972 10.273 2.583 1.00 95.75 133 LYS A CA 1
ATOM 1030 C C . LYS A 1 133 ? 13.447 10.216 2.492 1.00 95.75 133 LYS A C 1
ATOM 1032 O O . LYS A 1 133 ? 12.789 9.940 3.492 1.00 95.75 133 LYS A O 1
ATOM 1037 N N . GLU A 1 134 ? 12.892 10.493 1.319 1.00 97.25 134 GLU A N 1
ATOM 1038 C CA . GLU A 1 134 ? 11.454 10.564 1.103 1.00 97.25 134 GLU A CA 1
ATOM 1039 C C . GLU A 1 134 ? 10.890 9.218 0.637 1.00 97.25 134 GLU A C 1
ATOM 1041 O O . GLU A 1 134 ? 11.493 8.474 -0.143 1.00 97.25 134 GLU A O 1
ATOM 1046 N N . ILE A 1 135 ? 9.702 8.917 1.153 1.00 98.62 135 ILE A N 1
ATOM 1047 C CA . ILE A 1 135 ? 8.826 7.828 0.732 1.00 98.62 135 ILE A CA 1
ATOM 1048 C C . ILE A 1 135 ? 7.444 8.456 0.602 1.00 98.62 135 ILE A C 1
ATOM 1050 O O . ILE A 1 135 ? 6.958 9.078 1.549 1.00 98.62 135 ILE A O 1
ATOM 1054 N N . TYR A 1 136 ? 6.807 8.308 -0.553 1.00 98.62 136 TYR A N 1
ATOM 1055 C CA . TYR A 1 136 ? 5.517 8.941 -0.798 1.00 98.62 136 TYR A CA 1
ATOM 1056 C C . TYR A 1 136 ? 4.390 8.045 -0.302 1.00 98.62 136 TYR A C 1
ATOM 1058 O O . TYR A 1 136 ? 4.283 6.897 -0.724 1.00 98.62 136 TYR A O 1
ATOM 1066 N N . GLN A 1 137 ? 3.536 8.570 0.576 1.00 98.44 137 GLN A N 1
ATOM 1067 C CA . GLN A 1 137 ? 2.276 7.926 0.936 1.00 98.44 137 GLN A CA 1
ATOM 1068 C C . GLN A 1 137 ? 1.181 8.419 -0.012 1.00 98.44 137 GLN A C 1
ATOM 1070 O O . GLN A 1 137 ? 0.837 9.599 -0.003 1.00 98.44 137 GLN A O 1
ATOM 1075 N N . LEU A 1 138 ? 0.640 7.518 -0.830 1.00 98.38 138 LEU A N 1
ATOM 1076 C CA . LEU A 1 138 ? -0.393 7.844 -1.819 1.00 98.38 138 LEU A CA 1
ATOM 1077 C C . LEU A 1 138 ? -1.801 7.520 -1.302 1.00 98.38 138 LEU A C 1
ATOM 1079 O O . LEU A 1 138 ? -2.763 8.213 -1.632 1.00 98.38 138 LEU A O 1
ATOM 1083 N N . VAL A 1 139 ? -1.928 6.485 -0.465 1.00 97.94 139 VAL A N 1
ATOM 1084 C CA . VAL A 1 139 ? -3.197 6.059 0.142 1.00 97.94 139 VAL A CA 1
ATOM 1085 C C . VAL A 1 139 ? -2.999 5.846 1.645 1.00 97.94 139 VAL A C 1
ATOM 1087 O O . VAL A 1 139 ? -2.045 5.201 2.073 1.00 97.94 139 VAL A O 1
ATOM 1090 N N . ASP A 1 140 ? -3.916 6.396 2.448 1.00 95.31 140 ASP A N 1
ATOM 1091 C CA . ASP A 1 140 ? -3.996 6.156 3.898 1.00 95.31 140 ASP A CA 1
ATOM 1092 C C . ASP A 1 140 ? -4.093 4.648 4.177 1.00 95.31 140 ASP A C 1
ATOM 1094 O O . ASP A 1 140 ? -4.903 3.965 3.556 1.00 95.31 140 ASP A O 1
ATOM 1098 N N . GLU A 1 141 ? -3.312 4.129 5.124 1.00 94.94 141 GLU A N 1
ATOM 1099 C CA . GLU A 1 141 ? -3.273 2.697 5.460 1.00 94.94 141 GLU A CA 1
ATOM 1100 C C . GLU A 1 141 ? -4.625 2.142 5.946 1.00 94.94 141 GLU A C 1
ATOM 1102 O O . GLU A 1 141 ? -4.859 0.939 5.859 1.00 94.94 141 GLU A O 1
ATOM 1107 N N . ASN A 1 142 ? -5.540 2.990 6.437 1.00 90.88 142 ASN A N 1
ATOM 1108 C CA . ASN A 1 142 ? -6.911 2.613 6.809 1.00 90.88 142 ASN A CA 1
ATOM 1109 C C . ASN A 1 142 ? -7.879 2.572 5.619 1.00 90.88 142 ASN A C 1
ATOM 1111 O O . ASN A 1 142 ? -9.039 2.179 5.783 1.00 90.88 142 ASN A O 1
ATOM 1115 N N . LYS A 1 143 ? -7.439 3.007 4.438 1.00 95.19 143 LYS A N 1
ATOM 1116 C CA . LYS A 1 143 ? -8.173 2.878 3.181 1.00 95.19 143 LYS A CA 1
ATOM 1117 C C . LYS A 1 143 ? -7.623 1.696 2.392 1.00 95.19 143 LYS A C 1
ATOM 1119 O O . LYS A 1 143 ? -6.532 1.206 2.630 1.00 95.19 143 LYS A O 1
ATOM 1124 N N . ARG A 1 144 ? -8.413 1.238 1.429 1.00 97.88 144 ARG A N 1
ATOM 1125 C CA . ARG A 1 144 ? -8.021 0.184 0.495 1.00 97.88 144 ARG A CA 1
ATOM 1126 C C . ARG A 1 144 ? -7.321 0.809 -0.711 1.00 97.88 144 ARG A C 1
ATOM 1128 O O . ARG A 1 144 ? -7.984 1.529 -1.458 1.00 97.88 144 ARG A O 1
ATOM 1135 N N . SER A 1 145 ? -6.045 0.498 -0.943 1.00 98.56 145 SER A N 1
ATOM 1136 C CA . SER A 1 145 ? -5.395 0.747 -2.243 1.00 98.56 145 SER A CA 1
ATOM 1137 C C . SER A 1 145 ? -5.630 -0.422 -3.213 1.00 98.56 145 SER A C 1
ATOM 1139 O O . SER A 1 145 ? -5.996 -1.527 -2.804 1.00 98.56 145 SER A O 1
ATOM 1141 N N . TYR A 1 146 ? -5.501 -0.181 -4.519 1.00 98.69 146 TYR A N 1
ATOM 1142 C CA . TYR A 1 146 ? -5.830 -1.147 -5.575 1.00 98.69 146 TYR A CA 1
ATOM 1143 C C . TYR A 1 146 ? -4.545 -1.657 -6.242 1.00 98.69 146 TYR A C 1
ATOM 1145 O O . TYR A 1 146 ? -4.217 -1.234 -7.348 1.00 98.69 146 TYR A O 1
ATOM 1153 N N . HIS A 1 147 ? -3.825 -2.559 -5.565 1.00 98.75 147 HIS A N 1
ATOM 1154 C CA . HIS A 1 147 ? -2.482 -3.007 -5.971 1.00 98.75 147 HIS A CA 1
ATOM 1155 C C . HIS A 1 147 ? -2.377 -4.521 -6.227 1.00 98.75 147 HIS A C 1
ATOM 1157 O O . HIS A 1 147 ? -1.782 -4.956 -7.201 1.00 98.75 147 HIS A O 1
ATOM 1163 N N . ALA A 1 148 ? -2.991 -5.357 -5.387 1.00 98.50 148 ALA A N 1
ATOM 1164 C CA . ALA A 1 148 ? -2.857 -6.812 -5.454 1.00 98.50 148 ALA A CA 1
ATOM 1165 C C . ALA A 1 148 ? -3.727 -7.465 -6.544 1.00 98.50 148 ALA A C 1
ATOM 1167 O O . ALA A 1 148 ? -3.431 -8.572 -6.989 1.00 98.50 148 ALA A O 1
ATOM 1168 N N . GLY A 1 149 ? -4.813 -6.806 -6.963 1.00 97.62 149 GLY A N 1
ATOM 1169 C CA . GLY A 1 149 ? -5.774 -7.356 -7.924 1.00 97.62 149 GLY A CA 1
ATOM 1170 C C . GLY A 1 149 ? -6.423 -8.665 -7.448 1.00 97.62 149 GLY A C 1
ATOM 1171 O O . GLY A 1 149 ? -6.635 -8.871 -6.246 1.00 97.62 149 GLY A O 1
ATOM 1172 N N . VAL A 1 150 ? -6.740 -9.555 -8.396 1.00 98.12 150 VAL A N 1
ATOM 1173 C CA . VAL A 1 150 ? -7.177 -10.929 -8.097 1.00 98.12 150 VAL A CA 1
ATOM 1174 C C . VAL A 1 150 ? -6.000 -11.671 -7.472 1.00 98.12 150 VAL A C 1
ATOM 1176 O O . VAL A 1 150 ? -5.014 -11.963 -8.138 1.00 98.12 150 VAL A O 1
ATOM 1179 N N . SER A 1 151 ? -6.097 -11.948 -6.177 1.00 98.50 151 SER A N 1
ATOM 1180 C CA . SER A 1 151 ? -4.965 -12.396 -5.367 1.00 98.50 151 SER A CA 1
ATOM 1181 C C . SER A 1 151 ? -5.411 -13.396 -4.312 1.00 98.50 151 SER A C 1
ATOM 1183 O O . SER A 1 151 ? -6.530 -13.315 -3.801 1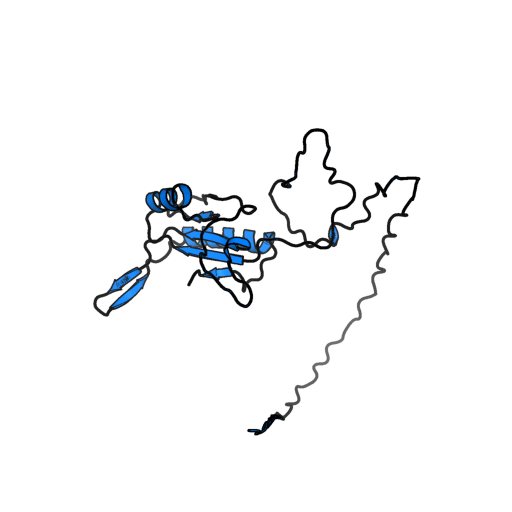.00 98.50 151 SER A O 1
ATOM 1185 N N . ASN A 1 152 ? -4.525 -14.339 -3.989 1.00 97.81 152 ASN A N 1
ATOM 1186 C CA . ASN A 1 152 ? -4.731 -15.341 -2.951 1.00 97.81 152 ASN A CA 1
ATOM 1187 C C . ASN A 1 152 ? -3.412 -15.611 -2.230 1.00 97.81 152 ASN A C 1
ATOM 1189 O O . ASN A 1 152 ? -2.383 -15.799 -2.874 1.00 97.81 152 ASN A O 1
ATOM 1193 N N . TRP A 1 153 ? -3.450 -15.701 -0.905 1.00 98.12 153 TRP A N 1
ATOM 1194 C CA . TRP A 1 153 ? -2.331 -16.203 -0.116 1.00 98.12 153 TRP A CA 1
ATOM 1195 C C . TRP A 1 153 ? -2.848 -17.120 0.985 1.00 98.12 153 TRP A C 1
ATOM 1197 O O . TRP A 1 153 ? -3.569 -16.705 1.895 1.00 98.12 153 TRP A O 1
ATOM 1207 N N . ARG A 1 154 ? -2.462 -18.397 0.908 1.00 96.44 154 ARG A N 1
ATOM 1208 C CA . ARG A 1 154 ? -3.017 -19.470 1.743 1.00 96.44 154 ARG A CA 1
ATOM 1209 C C . ARG A 1 154 ? -4.545 -19.528 1.599 1.00 96.44 154 ARG A C 1
ATOM 1211 O O . ARG A 1 154 ? -5.036 -19.838 0.524 1.00 96.44 154 ARG A O 1
ATOM 1218 N N . LYS A 1 155 ? -5.283 -19.258 2.677 1.00 96.75 155 LYS A N 1
ATOM 1219 C CA . LYS A 1 155 ? -6.753 -19.288 2.713 1.00 96.75 155 LYS A CA 1
ATOM 1220 C C . LYS A 1 155 ? -7.400 -17.925 2.460 1.00 96.75 155 LYS A C 1
ATOM 1222 O O . LYS A 1 155 ? -8.621 -17.846 2.404 1.00 96.75 155 LYS A O 1
ATOM 1227 N N . ASP A 1 156 ? -6.600 -16.866 2.390 1.00 97.50 156 ASP A N 1
ATOM 1228 C CA . ASP A 1 156 ? -7.080 -15.499 2.245 1.00 97.50 156 ASP A CA 1
ATOM 1229 C C . ASP A 1 156 ? -7.079 -15.111 0.760 1.00 97.50 156 ASP A C 1
ATOM 1231 O O . ASP A 1 156 ? -6.153 -15.452 0.023 1.00 97.50 156 ASP A O 1
ATOM 1235 N N . GLN A 1 157 ? -8.126 -14.412 0.327 1.00 98.00 157 GLN A N 1
ATOM 1236 C CA . GLN A 1 157 ? -8.331 -13.955 -1.051 1.00 98.00 157 GLN A CA 1
ATOM 1237 C C . GLN A 1 157 ? -8.538 -12.436 -1.061 1.00 98.00 157 GLN A C 1
ATOM 1239 O O . GLN A 1 157 ? -8.808 -11.855 -0.011 1.00 98.00 157 GLN A O 1
ATOM 1244 N N . ASN A 1 158 ? -8.466 -11.800 -2.235 1.00 97.62 158 ASN A N 1
ATOM 1245 C CA . ASN A 1 158 ? -8.688 -10.355 -2.409 1.00 97.62 158 ASN A CA 1
ATOM 1246 C C . ASN A 1 158 ? -7.800 -9.513 -1.482 1.00 97.62 158 ASN A C 1
ATOM 1248 O O . ASN A 1 158 ? -8.277 -8.691 -0.698 1.00 97.62 158 ASN A O 1
ATOM 1252 N N . LEU A 1 159 ? -6.485 -9.720 -1.570 1.00 98.56 159 LEU A N 1
ATOM 1253 C CA . LEU A 1 159 ? -5.546 -9.234 -0.561 1.00 98.56 159 LEU A CA 1
ATOM 1254 C C . LEU A 1 159 ? -5.542 -7.711 -0.392 1.00 98.56 159 LEU A C 1
ATOM 1256 O O . LEU A 1 159 ? -5.281 -7.274 0.723 1.00 98.56 159 LEU A O 1
ATOM 1260 N N . ASN A 1 160 ? -5.961 -6.932 -1.402 1.00 98.62 160 ASN A N 1
ATOM 1261 C CA . ASN A 1 160 ? -6.195 -5.482 -1.290 1.00 98.62 160 ASN A CA 1
ATOM 1262 C C . ASN A 1 160 ? -6.945 -5.075 -0.006 1.00 98.62 160 ASN A C 1
ATOM 1264 O O . ASN A 1 160 ? -6.691 -4.008 0.540 1.00 98.62 160 ASN A O 1
ATOM 1268 N N . ASP A 1 161 ? -7.880 -5.901 0.474 1.00 97.88 161 ASP A N 1
ATOM 1269 C CA . ASP A 1 161 ? -8.721 -5.579 1.633 1.00 97.88 161 ASP A CA 1
ATOM 1270 C C . ASP A 1 161 ? -7.961 -5.644 2.969 1.00 97.88 161 ASP A C 1
ATOM 1272 O O . ASP A 1 161 ? -8.411 -5.091 3.974 1.00 97.88 161 ASP A O 1
ATOM 1276 N N . THR A 1 162 ? -6.830 -6.353 2.998 1.00 97.56 162 THR A N 1
ATOM 1277 C CA . THR A 1 162 ? -6.067 -6.652 4.221 1.00 97.56 162 THR A CA 1
ATOM 1278 C C . THR A 1 162 ? -4.562 -6.455 4.055 1.00 97.56 162 THR A C 1
ATOM 1280 O O . THR A 1 162 ? -3.788 -6.903 4.903 1.00 97.56 162 THR A O 1
ATOM 1283 N N . SER A 1 163 ? -4.113 -5.792 2.989 1.00 98.56 163 SER A N 1
ATOM 1284 C CA . SER A 1 163 ? -2.693 -5.582 2.715 1.00 98.56 163 SER A CA 1
ATOM 1285 C C . SER A 1 163 ? -2.327 -4.121 2.536 1.00 98.56 163 SER A C 1
ATOM 1287 O O . SER A 1 163 ? -3.099 -3.333 2.001 1.00 98.56 163 SER A O 1
ATOM 1289 N N . ILE A 1 164 ? -1.092 -3.804 2.912 1.00 98.81 164 ILE A N 1
ATOM 1290 C CA . ILE A 1 164 ? -0.417 -2.572 2.525 1.00 98.81 164 ILE A CA 1
ATOM 1291 C C . ILE A 1 164 ? 0.427 -2.871 1.285 1.00 98.81 164 ILE A C 1
ATOM 1293 O O . ILE A 1 164 ? 1.274 -3.765 1.290 1.00 98.81 164 ILE A O 1
ATOM 1297 N N . GLY A 1 165 ? 0.168 -2.132 0.213 1.00 98.81 165 GLY A N 1
ATOM 1298 C CA . GLY A 1 165 ? 0.906 -2.198 -1.046 1.00 98.81 165 GLY A CA 1
ATOM 1299 C C . GLY A 1 165 ? 2.030 -1.174 -1.092 1.00 98.81 165 GLY A C 1
ATOM 1300 O O . GLY A 1 165 ? 1.776 0.015 -0.883 1.00 98.81 165 GLY A O 1
ATOM 1301 N N . ILE A 1 166 ? 3.246 -1.633 -1.385 1.00 98.94 166 ILE A N 1
ATOM 1302 C CA . ILE A 1 166 ? 4.422 -0.787 -1.606 1.00 98.94 166 ILE A CA 1
ATOM 1303 C C . ILE A 1 166 ? 4.878 -0.985 -3.047 1.00 98.94 166 ILE A C 1
ATOM 1305 O O . ILE A 1 166 ? 5.281 -2.086 -3.421 1.00 98.94 166 ILE A O 1
ATOM 1309 N N . GLU A 1 167 ? 4.837 0.087 -3.824 1.00 98.94 167 GLU A N 1
ATOM 1310 C CA . GLU A 1 167 ? 5.411 0.152 -5.164 1.00 98.94 167 GLU A CA 1
ATOM 1311 C C . GLU A 1 167 ? 6.829 0.703 -5.090 1.00 98.94 167 GLU A C 1
ATOM 1313 O O . GLU A 1 167 ? 7.094 1.699 -4.411 1.00 98.94 167 GLU A O 1
ATOM 1318 N N . ILE A 1 168 ? 7.757 0.046 -5.776 1.00 98.88 168 ILE A N 1
ATOM 1319 C CA . ILE A 1 168 ? 9.163 0.439 -5.817 1.00 98.88 168 ILE A CA 1
ATOM 1320 C C . ILE A 1 168 ? 9.488 0.797 -7.263 1.00 98.88 168 ILE A C 1
ATOM 1322 O O . ILE A 1 168 ? 9.340 -0.039 -8.157 1.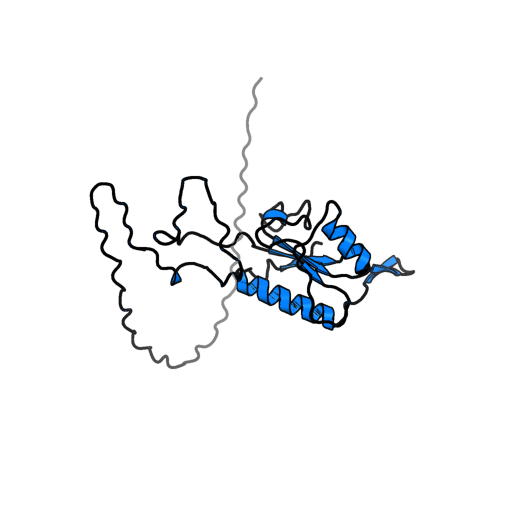00 98.88 168 ILE A O 1
ATOM 1326 N N . VAL A 1 169 ? 9.911 2.039 -7.504 1.00 98.81 169 VAL A N 1
ATOM 1327 C CA . VAL A 1 169 ? 10.209 2.501 -8.865 1.00 98.81 169 VAL A CA 1
ATOM 1328 C C . VAL A 1 169 ? 11.387 1.705 -9.420 1.00 98.81 169 VAL A C 1
ATOM 1330 O O . VAL A 1 169 ? 12.504 1.802 -8.912 1.00 98.81 169 VAL A O 1
ATOM 1333 N N . ASN A 1 170 ? 11.134 0.886 -10.438 1.00 98.62 170 ASN A N 1
ATOM 1334 C CA . ASN A 1 170 ? 12.138 0.050 -11.089 1.00 98.62 170 ASN A CA 1
ATOM 1335 C C . ASN A 1 170 ? 11.656 -0.338 -12.491 1.00 98.62 170 ASN A C 1
ATOM 1337 O O . ASN A 1 170 ? 10.484 -0.657 -12.685 1.00 98.62 170 ASN A O 1
ATOM 1341 N N . MET A 1 171 ? 12.573 -0.362 -13.461 1.00 98.00 171 MET A N 1
ATOM 1342 C CA . MET A 1 171 ? 12.262 -0.630 -14.873 1.00 98.00 171 MET A CA 1
ATOM 1343 C C . MET A 1 171 ? 11.940 -2.105 -15.178 1.00 98.00 171 MET A C 1
ATOM 1345 O O . MET A 1 171 ? 11.648 -2.450 -16.321 1.00 98.00 171 MET A O 1
ATOM 1349 N N . GLY A 1 172 ? 11.974 -2.990 -14.180 1.00 96.69 172 GLY A N 1
ATOM 1350 C CA . GLY A 1 172 ? 11.671 -4.406 -14.338 1.00 96.69 172 GLY A CA 1
ATOM 1351 C C . GLY A 1 172 ? 12.836 -5.157 -14.974 1.00 96.69 172 GLY A C 1
ATOM 1352 O O . GLY A 1 172 ? 13.955 -5.128 -14.463 1.00 96.69 172 GLY A O 1
ATOM 1353 N N . TYR A 1 173 ? 12.582 -5.863 -16.074 1.00 97.00 173 TYR A N 1
ATOM 1354 C CA . TYR A 1 173 ? 13.588 -6.680 -16.751 1.00 97.00 173 TYR A CA 1
ATOM 1355 C C . TYR A 1 173 ? 13.621 -6.422 -18.255 1.00 97.00 173 TYR A C 1
ATOM 1357 O O . TYR A 1 173 ? 12.605 -6.101 -18.871 1.00 97.00 173 TYR A O 1
ATOM 1365 N N . THR A 1 174 ? 14.787 -6.645 -18.851 1.00 96.75 174 THR A N 1
ATOM 1366 C CA . THR A 1 174 ? 14.939 -6.854 -20.294 1.00 96.75 174 THR A CA 1
ATOM 1367 C C . THR A 1 174 ? 15.137 -8.341 -20.580 1.00 96.75 174 THR A C 1
ATOM 1369 O O . THR A 1 174 ? 15.361 -9.139 -19.667 1.00 96.75 174 THR A O 1
ATOM 1372 N N . VAL A 1 175 ? 15.003 -8.739 -21.843 1.00 97.06 175 VAL A N 1
ATOM 1373 C CA . VAL A 1 175 ? 15.278 -10.111 -22.286 1.00 97.06 175 VAL A CA 1
ATOM 1374 C C . VAL A 1 175 ? 16.570 -10.094 -23.090 1.00 97.06 175 VAL A C 1
ATOM 1376 O O . VAL A 1 175 ? 16.700 -9.295 -24.018 1.00 97.06 175 VAL A O 1
ATOM 1379 N N . ASP A 1 176 ? 17.532 -10.928 -22.711 1.00 95.62 176 ASP A N 1
ATOM 1380 C CA . ASP A 1 176 ? 18.809 -11.032 -23.417 1.00 95.62 176 ASP A CA 1
ATOM 1381 C C . ASP A 1 176 ? 18.705 -11.860 -24.713 1.00 95.62 176 ASP A C 1
ATOM 1383 O O . ASP A 1 176 ? 17.655 -12.409 -25.056 1.00 95.62 176 ASP A O 1
ATOM 1387 N N . SER A 1 177 ? 19.811 -11.964 -25.457 1.00 95.69 177 SER A N 1
ATOM 1388 C CA . SER A 1 177 ? 19.872 -12.721 -26.718 1.00 95.69 177 SER A CA 1
ATOM 1389 C C . SER A 1 177 ? 19.617 -14.223 -26.557 1.00 95.69 177 SER A C 1
ATOM 1391 O O . SER A 1 177 ? 19.347 -14.904 -27.545 1.00 95.69 177 SER A O 1
ATOM 1393 N N . THR A 1 178 ? 19.688 -14.742 -25.331 1.00 96.38 178 THR A N 1
ATOM 1394 C CA . THR A 1 178 ? 19.406 -16.140 -24.990 1.00 96.38 178 THR A CA 1
ATOM 1395 C C . THR A 1 178 ? 17.971 -16.366 -24.509 1.00 96.38 178 THR A C 1
ATOM 1397 O O . THR A 1 178 ? 17.579 -17.508 -24.277 1.00 96.38 178 THR A O 1
ATOM 1400 N N . GLY A 1 179 ? 17.161 -15.308 -24.403 1.00 95.69 179 GLY A N 1
ATOM 1401 C CA . GLY A 1 179 ? 15.768 -15.381 -23.967 1.00 95.69 179 GLY A CA 1
ATOM 1402 C C . GLY A 1 179 ? 15.577 -15.324 -22.448 1.00 95.69 179 GLY A C 1
ATOM 1403 O O . GLY A 1 179 ? 14.449 -15.489 -21.977 1.00 95.69 179 GLY A O 1
ATOM 1404 N N . TYR A 1 180 ? 16.634 -15.080 -21.668 1.00 96.12 180 TYR A N 1
ATOM 1405 C CA . TYR A 1 180 ? 16.539 -14.979 -20.212 1.00 96.12 180 TYR A CA 1
ATOM 1406 C C . TYR A 1 180 ? 16.205 -13.555 -19.766 1.00 96.12 180 TYR A C 1
ATOM 1408 O O . TYR A 1 180 ? 16.600 -12.566 -20.384 1.00 96.12 180 TYR A O 1
ATOM 1416 N N . ARG A 1 181 ? 15.455 -13.455 -18.661 1.00 97.12 181 ARG A N 1
ATOM 1417 C CA . ARG A 1 181 ? 15.130 -12.173 -18.026 1.00 97.12 181 ARG A CA 1
ATOM 1418 C C . ARG A 1 181 ? 16.338 -11.655 -17.256 1.00 97.12 181 ARG A C 1
ATOM 1420 O O . ARG A 1 181 ? 16.814 -12.324 -16.340 1.00 97.12 181 ARG A O 1
ATOM 1427 N N . VAL A 1 182 ? 16.753 -10.435 -17.564 1.00 97.44 182 VAL A N 1
ATOM 1428 C CA . VAL A 1 182 ? 17.785 -9.694 -16.839 1.00 97.44 182 VAL A CA 1
ATOM 1429 C C . VAL A 1 182 ? 17.111 -8.539 -16.109 1.00 97.44 182 VAL A C 1
ATOM 1431 O O . VAL A 1 182 ? 16.650 -7.583 -16.730 1.00 97.44 182 VAL A O 1
ATOM 1434 N N . PHE A 1 183 ? 17.001 -8.654 -14.786 1.00 97.12 183 PHE A N 1
ATOM 1435 C CA . PHE A 1 183 ? 16.332 -7.657 -13.949 1.00 97.12 183 PHE A CA 1
ATOM 1436 C C . PHE A 1 183 ? 17.235 -6.460 -13.659 1.00 97.12 183 PHE A C 1
ATOM 1438 O O . PHE A 1 183 ? 18.433 -6.606 -13.415 1.00 97.12 183 PHE A O 1
ATOM 1445 N N . THR A 1 184 ? 16.628 -5.278 -13.632 1.00 97.69 184 THR A N 1
ATOM 1446 C CA . THR A 1 184 ? 17.292 -4.033 -13.254 1.00 97.69 184 THR A CA 1
ATOM 1447 C C . THR A 1 184 ? 17.547 -4.049 -11.743 1.00 97.69 184 THR A C 1
ATOM 1449 O O . THR A 1 184 ? 16.592 -4.202 -10.973 1.00 97.69 184 THR A O 1
ATOM 1452 N N . PRO A 1 185 ? 18.803 -3.901 -11.284 1.00 97.62 185 PRO A N 1
ATOM 1453 C CA . PRO A 1 185 ? 19.109 -3.905 -9.861 1.00 97.62 185 PRO A CA 1
ATOM 1454 C C . PRO A 1 185 ? 18.484 -2.695 -9.159 1.00 97.62 185 PRO A C 1
ATOM 1456 O O . PRO A 1 185 ? 18.346 -1.619 -9.739 1.00 97.62 185 PRO A O 1
ATOM 1459 N N . TYR A 1 186 ? 18.141 -2.869 -7.886 1.00 97.88 186 TYR A N 1
ATOM 1460 C CA . TYR A 1 186 ? 17.679 -1.778 -7.033 1.00 97.88 186 TYR A CA 1
ATOM 1461 C C . TYR A 1 186 ? 18.882 -1.027 -6.443 1.00 97.88 186 TYR A C 1
ATOM 1463 O O . TYR A 1 186 ? 19.791 -1.679 -5.916 1.00 97.88 186 TYR A O 1
ATOM 1471 N N . PRO A 1 187 ? 18.900 0.317 -6.472 1.00 96.25 187 PRO A N 1
ATOM 1472 C CA . PRO A 1 187 ? 19.884 1.109 -5.742 1.00 96.25 187 PRO A CA 1
ATOM 1473 C C . PRO A 1 187 ? 19.862 0.817 -4.235 1.00 96.25 187 PRO A C 1
ATOM 1475 O O . PRO A 1 187 ? 18.805 0.575 -3.648 1.00 96.25 187 PRO A O 1
ATOM 1478 N N . GLU A 1 188 ? 21.025 0.892 -3.581 1.00 96.44 188 GLU A N 1
ATOM 1479 C CA . GLU A 1 188 ? 21.159 0.577 -2.149 1.00 96.44 188 GLU A CA 1
ATOM 1480 C C . GLU A 1 188 ? 20.269 1.469 -1.267 1.00 96.44 188 GLU A C 1
ATOM 1482 O O . GLU A 1 188 ? 19.637 0.988 -0.324 1.00 96.44 188 GLU A O 1
ATOM 1487 N N . ASP A 1 189 ? 20.163 2.757 -1.597 1.00 96.19 189 ASP A N 1
ATOM 1488 C CA . ASP A 1 189 ? 19.311 3.700 -0.866 1.00 96.19 189 ASP A CA 1
ATOM 1489 C C . ASP A 1 189 ? 17.827 3.332 -0.974 1.00 96.19 189 ASP A C 1
ATOM 1491 O O . ASP A 1 189 ? 17.093 3.416 0.012 1.00 96.19 189 ASP A O 1
ATOM 1495 N N . GLN A 1 190 ? 17.392 2.827 -2.131 1.00 97.81 190 GLN A N 1
ATOM 1496 C CA . GLN A 1 190 ? 16.024 2.353 -2.330 1.00 97.81 190 GLN A CA 1
ATOM 1497 C C . GLN A 1 190 ? 15.742 1.112 -1.472 1.00 97.81 190 GLN A C 1
ATOM 1499 O O . GLN A 1 190 ? 14.713 1.041 -0.798 1.00 97.81 190 GLN A O 1
ATOM 1504 N N . ILE A 1 191 ? 16.692 0.172 -1.406 1.00 98.19 191 ILE A N 1
ATOM 1505 C CA . ILE A 1 191 ? 16.606 -0.996 -0.515 1.00 98.19 191 ILE A CA 1
ATOM 1506 C C . ILE A 1 191 ? 16.531 -0.567 0.955 1.00 98.19 191 ILE A C 1
ATOM 1508 O O . ILE A 1 191 ? 15.715 -1.104 1.706 1.00 98.19 191 ILE A O 1
ATOM 1512 N N . LYS A 1 192 ? 17.320 0.430 1.379 1.00 98.31 192 LYS A N 1
ATOM 1513 C CA . LYS A 1 192 ? 17.264 0.977 2.748 1.00 98.31 192 LYS A CA 1
ATOM 1514 C C . LYS A 1 192 ? 15.907 1.609 3.059 1.00 98.31 192 LYS A C 1
ATOM 1516 O O . LYS A 1 192 ? 15.370 1.351 4.138 1.00 98.31 192 LYS A O 1
ATOM 1521 N N . LYS A 1 193 ? 15.333 2.384 2.129 1.00 98.62 193 LYS A N 1
ATOM 1522 C CA . LYS A 1 193 ? 13.979 2.959 2.256 1.00 98.62 193 LYS A CA 1
ATOM 1523 C C . LYS A 1 193 ? 12.931 1.861 2.451 1.00 98.62 193 LYS A C 1
ATOM 1525 O O . LYS A 1 193 ? 12.175 1.905 3.421 1.00 98.62 193 LYS A O 1
ATOM 1530 N N . VAL A 1 194 ? 12.935 0.842 1.588 1.00 98.62 194 VAL A N 1
ATOM 1531 C CA . VAL A 1 194 ? 12.010 -0.302 1.680 1.00 98.62 194 VAL A CA 1
ATOM 1532 C C . VAL A 1 194 ? 12.186 -1.042 3.004 1.00 98.62 194 VAL A C 1
ATOM 1534 O O . VAL A 1 194 ? 11.203 -1.309 3.689 1.00 98.62 194 VAL A O 1
ATOM 1537 N N . ALA A 1 195 ? 13.422 -1.339 3.408 1.00 98.50 195 ALA A N 1
ATOM 1538 C CA . ALA A 1 195 ? 13.697 -2.058 4.649 1.00 98.50 195 ALA A CA 1
ATOM 1539 C C . ALA A 1 195 ? 13.212 -1.290 5.888 1.00 98.50 195 ALA A C 1
ATOM 1541 O O . ALA A 1 195 ? 12.605 -1.887 6.780 1.00 98.50 195 ALA A O 1
ATOM 1542 N N . ALA A 1 196 ? 13.448 0.024 5.942 1.00 98.56 196 ALA A N 1
ATOM 1543 C CA . ALA A 1 196 ? 12.970 0.873 7.029 1.00 98.56 196 ALA A CA 1
ATOM 1544 C C . ALA A 1 196 ? 11.435 0.906 7.085 1.00 98.56 196 ALA A C 1
ATOM 1546 O O . ALA A 1 196 ? 10.862 0.696 8.154 1.00 98.56 196 ALA A O 1
ATOM 1547 N N . LEU A 1 197 ? 10.784 1.089 5.932 1.00 98.56 197 L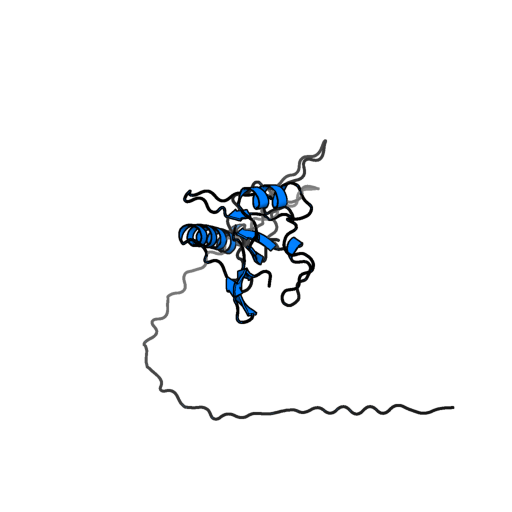EU A N 1
ATOM 1548 C CA . LEU A 1 197 ? 9.328 1.117 5.816 1.00 98.56 197 LEU A CA 1
ATOM 1549 C C . LEU A 1 197 ? 8.693 -0.216 6.225 1.00 98.56 197 LEU A C 1
ATOM 1551 O O . LEU A 1 197 ? 7.837 -0.249 7.102 1.00 98.56 197 LEU A O 1
ATOM 1555 N N . VAL A 1 198 ? 9.133 -1.334 5.644 1.00 98.50 198 VAL A N 1
ATOM 1556 C CA . VAL A 1 198 ? 8.585 -2.665 5.956 1.00 98.50 198 VAL A CA 1
ATOM 1557 C C . VAL A 1 198 ? 8.782 -3.004 7.431 1.00 98.50 198 VAL A C 1
ATOM 1559 O O . VAL A 1 198 ? 7.875 -3.553 8.052 1.00 98.50 198 VAL A O 1
ATOM 1562 N N . LYS A 1 199 ? 9.934 -2.654 8.019 1.00 97.94 199 LYS A N 1
ATOM 1563 C CA . LYS A 1 199 ? 10.196 -2.882 9.445 1.00 97.94 199 LYS A CA 1
ATOM 1564 C C . LYS A 1 199 ? 9.225 -2.111 10.338 1.00 97.94 199 LYS A C 1
ATOM 1566 O O . LYS A 1 199 ? 8.748 -2.685 11.320 1.00 97.94 199 LYS A O 1
ATOM 1571 N N . ASP A 1 200 ? 8.937 -0.852 10.007 1.00 96.56 200 ASP A N 1
ATOM 1572 C CA . ASP A 1 200 ? 7.924 -0.062 10.711 1.00 96.56 200 ASP A CA 1
ATOM 1573 C C . ASP A 1 200 ? 6.548 -0.729 10.605 1.00 96.56 200 ASP A C 1
ATOM 1575 O O . ASP A 1 200 ? 5.972 -1.083 11.630 1.00 96.56 200 ASP A O 1
ATOM 1579 N N . LEU A 1 201 ? 6.079 -1.018 9.387 1.00 95.75 201 LEU A N 1
ATOM 1580 C CA . LEU A 1 201 ? 4.765 -1.627 9.135 1.00 95.75 201 LEU A CA 1
ATOM 1581 C C . LEU A 1 201 ? 4.590 -2.958 9.868 1.00 95.75 201 LEU A C 1
ATOM 1583 O O . LEU A 1 201 ? 3.578 -3.187 10.528 1.00 95.75 201 LEU A O 1
ATOM 1587 N N . VAL A 1 202 ? 5.592 -3.832 9.779 1.00 95.94 202 VAL A N 1
ATOM 1588 C CA . VAL A 1 202 ? 5.569 -5.154 10.409 1.00 95.94 202 VAL A CA 1
ATOM 1589 C C . VAL A 1 202 ? 5.487 -5.045 11.925 1.00 95.94 202 VAL A C 1
ATOM 1591 O O . VAL A 1 202 ? 4.670 -5.725 12.543 1.00 95.94 202 VAL A O 1
ATOM 1594 N N . THR A 1 203 ? 6.284 -4.158 12.519 1.00 93.56 203 THR A N 1
ATOM 1595 C CA . THR A 1 203 ? 6.282 -3.936 13.971 1.00 93.56 203 THR A CA 1
ATOM 1596 C C . THR A 1 203 ? 4.971 -3.296 14.424 1.00 93.56 203 THR A C 1
ATOM 1598 O O . THR A 1 203 ? 4.391 -3.691 15.430 1.00 93.56 203 THR A O 1
ATOM 1601 N N . ARG A 1 204 ? 4.487 -2.312 13.667 1.00 91.56 204 ARG A N 1
ATOM 1602 C CA . ARG A 1 204 ? 3.340 -1.473 14.008 1.00 91.56 204 ARG A CA 1
ATOM 1603 C C . ARG A 1 204 ? 1.991 -2.128 13.771 1.00 91.56 204 ARG A C 1
ATOM 1605 O O . ARG A 1 204 ? 1.032 -1.709 14.405 1.00 91.56 204 ARG A O 1
ATOM 1612 N N . TYR A 1 205 ? 1.899 -3.128 12.906 1.00 92.44 205 TYR A N 1
ATOM 1613 C CA . TYR A 1 205 ? 0.673 -3.897 12.672 1.00 92.44 205 TYR A CA 1
ATOM 1614 C C . TYR A 1 205 ? 0.766 -5.341 13.175 1.00 92.44 205 TYR A C 1
ATOM 1616 O O . TYR A 1 205 ? -0.150 -6.127 12.942 1.00 92.44 205 TYR A O 1
ATOM 1624 N N . ASN A 1 206 ? 1.867 -5.696 13.850 1.00 92.56 206 ASN A N 1
ATOM 1625 C CA . ASN A 1 206 ? 2.156 -7.059 14.295 1.00 92.56 206 ASN A CA 1
ATOM 1626 C C . ASN A 1 206 ? 2.026 -8.085 13.143 1.00 92.56 206 ASN A C 1
ATOM 1628 O O . ASN A 1 206 ? 1.448 -9.165 13.285 1.00 92.56 206 ASN A O 1
ATOM 1632 N N . ILE A 1 207 ? 2.513 -7.719 11.950 1.00 95.75 207 ILE A N 1
ATOM 1633 C CA . ILE A 1 207 ? 2.402 -8.553 10.746 1.00 95.75 207 ILE A CA 1
ATOM 1634 C C . ILE A 1 207 ? 3.429 -9.679 10.831 1.00 95.75 207 ILE A C 1
ATOM 1636 O O . ILE A 1 207 ? 4.626 -9.450 10.978 1.00 95.75 207 ILE A O 1
ATOM 1640 N N . GLN A 1 208 ? 2.982 -10.922 10.674 1.00 95.75 208 GLN A N 1
ATOM 1641 C CA . GLN A 1 208 ? 3.898 -12.060 10.678 1.00 95.75 208 GLN A CA 1
ATOM 1642 C C . GLN A 1 208 ? 4.907 -11.959 9.519 1.00 95.75 208 GLN A C 1
ATOM 1644 O O . GLN A 1 208 ? 4.495 -11.662 8.398 1.00 95.75 208 GLN A O 1
ATOM 1649 N N . PRO A 1 209 ? 6.192 -12.324 9.708 1.00 96.31 209 PRO A N 1
ATOM 1650 C CA . PRO A 1 209 ? 7.194 -12.254 8.639 1.00 96.31 209 PRO A CA 1
ATOM 1651 C C . PRO A 1 209 ? 6.784 -12.993 7.356 1.00 96.31 209 PRO A C 1
ATOM 1653 O O . PRO A 1 209 ? 7.043 -12.532 6.253 1.00 96.31 209 PRO A O 1
ATOM 1656 N N . THR A 1 210 ? 6.054 -14.106 7.488 1.00 97.88 210 THR A N 1
ATOM 1657 C CA . THR A 1 210 ? 5.543 -14.886 6.343 1.00 97.88 210 THR A CA 1
ATOM 1658 C C . THR A 1 210 ? 4.366 -14.242 5.591 1.00 97.88 210 THR A C 1
ATOM 1660 O O . THR A 1 210 ? 3.759 -14.889 4.737 1.00 97.88 210 THR A O 1
ATOM 1663 N N . ASN A 1 211 ? 3.988 -13.022 5.968 1.00 98.50 211 ASN A N 1
ATOM 1664 C CA . ASN A 1 211 ? 2.975 -12.194 5.320 1.00 98.50 211 ASN A CA 1
ATOM 1665 C C . ASN A 1 211 ? 3.591 -10.927 4.693 1.00 98.50 211 ASN A C 1
ATOM 1667 O O . ASN A 1 211 ? 2.854 -10.040 4.266 1.00 98.50 211 ASN A O 1
ATOM 1671 N N . VAL A 1 212 ? 4.923 -10.845 4.628 1.00 98.69 212 VAL A N 1
ATOM 1672 C CA . VAL A 1 212 ? 5.633 -9.928 3.733 1.00 98.69 212 VAL A CA 1
ATOM 1673 C C . VAL A 1 212 ? 5.864 -10.678 2.425 1.00 98.69 212 VAL A C 1
ATOM 1675 O O . VAL A 1 212 ? 6.600 -11.663 2.397 1.00 98.69 212 VAL A O 1
ATOM 1678 N N . LEU A 1 213 ? 5.169 -10.265 1.371 1.00 98.75 213 LEU A N 1
ATOM 1679 C CA . LEU A 1 213 ? 5.025 -11.020 0.129 1.00 98.75 213 LEU A CA 1
ATOM 1680 C C . LEU A 1 213 ? 5.543 -10.215 -1.064 1.00 98.75 213 LEU A C 1
ATOM 1682 O O . LEU A 1 213 ? 5.468 -8.988 -1.073 1.00 98.75 213 LEU A O 1
ATOM 1686 N N . ALA A 1 214 ? 6.014 -10.913 -2.093 1.00 98.31 214 ALA A N 1
ATOM 1687 C CA . ALA A 1 214 ? 6.057 -10.361 -3.444 1.00 98.31 214 ALA A CA 1
ATOM 1688 C C . ALA A 1 214 ? 4.665 -10.483 -4.088 1.00 98.31 214 ALA A C 1
ATOM 1690 O O . ALA A 1 214 ? 3.853 -11.298 -3.649 1.00 98.31 214 ALA A O 1
ATOM 1691 N N . HIS A 1 215 ? 4.382 -9.689 -5.123 1.00 98.00 215 HIS A N 1
ATOM 1692 C CA . HIS A 1 215 ? 3.130 -9.828 -5.884 1.00 98.00 215 HIS A CA 1
ATOM 1693 C C . HIS A 1 215 ? 3.056 -11.116 -6.722 1.00 98.00 215 HIS A C 1
ATOM 1695 O O . HIS A 1 215 ? 1.960 -11.610 -6.973 1.00 98.00 215 HIS A O 1
ATOM 1701 N N . SER A 1 216 ? 4.209 -11.636 -7.153 1.00 92.56 216 SER A N 1
ATOM 1702 C CA . SER A 1 216 ? 4.351 -12.803 -8.040 1.00 92.56 216 SER A CA 1
ATOM 1703 C C . SER A 1 216 ? 3.718 -14.089 -7.521 1.00 92.56 216 SER A C 1
ATOM 1705 O O . SER A 1 216 ? 3.883 -14.354 -6.308 1.00 92.56 216 SER A O 1
#

pLDDT: mean 79.66, std 23.33, range [28.09, 98.94]